Protein AF-0000000086674857 (afdb_homodimer)

Foldseek 3Di:
DAFKDFDVVQQQVPQDPVGGVLLVQCLVVLVCCVVVAQPQDCQSLLQSLQCSQVVDVNGRMDGDLQWPDKGWDQDPPPRAIKIKTKGWFDDDCVCVVDVVVCVVQPEAEFDDDPNHTDDDDPVVVVRGHYDTDMDIDMDTFDCPQQDGHHNDSPPSSSVNSVSSNVVVSVRVCVVCVVVVVVRDDD/DAFKDFDVVQQQVPQDPVGGVLLVQCLVVVVCCVVVAQPQDCQSLLQSLQCSQVVDVNGRMDGDLQWPDKGWDQDPPPRAIKIKTKGWFDDDCVCVVDVVVCVVQPEAEFDDDPNHTDDDDPVVVVRGHYDTDMDIDMDTFDCPQQDGHHNDSPPSSSVNSVSSNVVVSVRVCVVCVVVVVVRDDD

pLDDT: mean 93.01, std 7.0, range [59.34, 98.81]

Solvent-accessible surface area (backbone atoms only — not comparable to full-atom values): 19996 Å² total; per-residue (Å²): 129,72,40,42,47,70,51,60,68,61,30,46,72,63,26,52,98,89,36,34,34,59,38,51,50,41,62,74,44,49,74,75,42,59,88,22,49,57,34,86,57,34,44,60,40,40,29,49,32,40,50,58,29,54,67,38,87,76,37,49,47,42,64,34,67,44,52,76,48,75,45,55,42,69,35,80,65,80,56,43,37,27,38,42,32,35,30,58,45,67,66,29,45,50,60,66,75,48,63,73,51,42,73,82,55,60,67,33,61,72,46,68,58,96,86,29,67,48,82,76,53,50,59,55,40,64,73,29,31,33,49,36,28,31,32,43,34,34,26,54,46,82,64,80,77,51,48,74,32,48,73,44,88,84,40,67,58,34,61,47,32,52,46,24,40,53,40,49,39,51,53,50,28,68,66,40,26,50,49,53,57,46,66,44,82,131,128,70,40,43,49,71,50,59,69,61,30,46,72,64,27,52,100,88,36,35,34,58,39,52,50,42,62,74,44,50,75,76,42,61,87,22,49,58,32,86,56,34,42,59,40,40,30,48,33,41,50,59,30,56,67,36,87,75,37,49,48,43,66,36,67,42,52,77,46,74,46,55,42,68,35,82,64,81,56,43,38,26,40,42,33,34,30,59,46,65,67,30,45,51,59,66,76,49,61,74,52,44,73,83,54,60,68,33,63,72,45,68,57,95,85,30,66,48,82,78,52,52,61,54,40,64,72,29,29,34,49,36,28,32,32,41,34,36,27,54,48,82,65,79,78,51,46,75,31,47,73,45,89,84,39,66,60,34,61,45,31,51,47,24,39,54,40,48,38,52,53,49,26,68,68,40,25,51,48,53,58,45,66,43,81,132

Organism: NCBI:txid175570

Sequence (372 aa):
MRVFWIDQGYDRERGTADAGRYATHVRASAGAFTDTIGDISPVGFACVAWRLATDLAPGYVRAHRRVLDATCVRNEYDGGLGARVTLITPWPAELTANRAWNHDQGWRDWPVVLGQYVQPPARDLARAPHARATLLVEAPLPLDGLPAAPESEKDDLATAATRAVTVLVRELNTLLAPMVRQLEPAMRVFWIDQGYDRERGTADAGRYATHVRASAGAFTDTIGDISPVGFACVAWRLATDLAPGYVRAHRRVLDATCVRNEYDGGLGARVTLITPWPAELTANRAWNHDQGWRDWPVVLGQYVQPPARDLARAPHARATLLVEAPLPLDGLPAAPESEKDDLATAATRAVTVLVRELNTLLAPMVRQLEPA

Nearest PDB structures (foldseek):
  3hyh-assembly3_A  TM=4.940E-01  e=2.613E+00  Saccharomyces cerevisiae
  5ixg-assembly1_A  TM=5.638E-01  e=4.657E+00  Burkholderia cenocepacia PC184
  6cqf-assembly1_A-2  TM=5.108E-01  e=4.368E+00  Homo sapiens
  2qqu-assembly1_A  TM=5.063E-01  e=8.854E+00  Arabidopsis thaliana
  2qqv-assembly1_A  TM=5.295E-01  e=9.441E+00  Arabidopsis thaliana

Secondary structure (DSSP, 8-state):
--SEEE-HHHHHHTS-SSS-HHHHHHHHTGGGGGGGTT-SSSHHHHHHHHHHHHHSSS-SEEE-TTEEEEEEEE-TTT--EEEEEEEE-PPBHHHHH-GGGGTTS--B---EETTEE-PPPHHHHHHS-EEEEEEEEEEEE--TTPPPPPSSTTS-HHHHHHHHHHHHHHHHHHHHHHHHHHHS--/--SEEE-HHHHHHTS-SSS-HHHHHHHHTGGGGGGGTT-SSSHHHHHHHHHHHHHSSS-SEEE-TTEEEEEEEE-TTT--EEEEEEEE-PPBHHHHH-GGGGTTS--B---EETTEE-PPPHHHHHHS-EEEEEEEEEEEE--TTPPPPPSSTTS-HHHHHHHHHHHHHHHHHHHHHHHHHHHS--

Radius of gyration: 24.09 Å; Cα contacts (8 Å, |Δi|>4): 680; chains: 2; bounding box: 46×75×47 Å

Structure (mmCIF, N/CA/C/O backbone):
data_AF-0000000086674857-model_v1
#
loop_
_entity.id
_entity.type
_entity.pdbx_description
1 polymer 'Uncharacterized protein'
#
loop_
_atom_site.group_PDB
_atom_site.id
_atom_site.type_symbol
_atom_site.label_atom_id
_atom_site.label_alt_id
_atom_site.label_comp_id
_atom_site.label_asym_id
_atom_site.label_entity_id
_atom_site.label_seq_id
_atom_site.pdbx_PDB_ins_code
_atom_site.Cartn_x
_atom_site.Cartn_y
_atom_site.Cartn_z
_atom_site.occupancy
_atom_site.B_iso_or_equiv
_atom_site.auth_seq_id
_atom_site.auth_comp_id
_atom_site.auth_asym_id
_atom_site.auth_atom_id
_atom_site.pdbx_PDB_model_num
ATOM 1 N N . MET A 1 1 ? 15.32 -21.312 -3.508 1 84.56 1 MET A N 1
ATOM 2 C CA . MET A 1 1 ? 14.445 -20.594 -2.592 1 84.56 1 MET A CA 1
ATOM 3 C C . MET A 1 1 ? 13.023 -20.516 -3.145 1 84.56 1 MET A C 1
ATOM 5 O O . MET A 1 1 ? 12.836 -20.359 -4.352 1 84.56 1 MET A O 1
ATOM 9 N N . ARG A 1 2 ? 12.008 -20.797 -2.238 1 92.94 2 ARG A N 1
ATOM 10 C CA . ARG A 1 2 ? 10.602 -20.688 -2.629 1 92.94 2 ARG A CA 1
ATOM 11 C C . ARG A 1 2 ? 9.945 -19.469 -1.975 1 92.94 2 ARG A C 1
ATOM 13 O O . ARG A 1 2 ? 10.109 -19.25 -0.775 1 92.94 2 ARG A O 1
ATOM 20 N N . VAL A 1 3 ? 9.32 -18.734 -2.83 1 97.88 3 VAL A N 1
ATOM 21 C CA . VAL A 1 3 ? 8.578 -17.578 -2.34 1 97.88 3 VAL A CA 1
ATOM 22 C C . VAL A 1 3 ? 7.172 -18 -1.929 1 97.88 3 VAL A C 1
ATOM 24 O O . VAL A 1 3 ? 6.645 -17.531 -0.917 1 97.88 3 VAL A O 1
ATOM 27 N N . PHE A 1 4 ? 6.629 -18.938 -2.699 1 98.38 4 PHE A N 1
ATOM 28 C CA . PHE A 1 4 ? 5.336 -19.547 -2.41 1 98.38 4 PHE A CA 1
ATOM 29 C C . PHE A 1 4 ? 5.438 -21.062 -2.422 1 98.38 4 PHE A C 1
ATOM 31 O O . PHE A 1 4 ? 6.211 -21.641 -3.197 1 98.38 4 PHE A O 1
ATOM 38 N N . TRP A 1 5 ? 4.641 -21.703 -1.582 1 97.94 5 TRP A N 1
ATOM 39 C CA . TRP A 1 5 ? 4.562 -23.156 -1.617 1 97.94 5 TRP A CA 1
ATOM 40 C C . TRP A 1 5 ? 3.223 -23.641 -1.08 1 97.94 5 TRP A C 1
ATOM 42 O O . TRP A 1 5 ? 2.539 -22.922 -0.349 1 97.94 5 TRP A O 1
ATOM 52 N N . ILE A 1 6 ? 2.848 -24.797 -1.503 1 97.19 6 ILE A N 1
ATOM 53 C CA . ILE A 1 6 ? 1.623 -25.438 -1.032 1 97.19 6 ILE A CA 1
ATOM 54 C C . ILE A 1 6 ? 1.953 -26.422 0.092 1 97.19 6 ILE A C 1
ATOM 56 O O . ILE A 1 6 ? 2.789 -27.312 -0.078 1 97.19 6 ILE A O 1
ATOM 60 N N . ASP A 1 7 ? 1.318 -26.141 1.185 1 90.5 7 ASP A N 1
ATOM 61 C CA . ASP A 1 7 ? 1.489 -27.062 2.307 1 90.5 7 ASP A CA 1
ATOM 62 C C . ASP A 1 7 ? 0.522 -28.234 2.205 1 90.5 7 ASP A C 1
ATOM 64 O O . ASP A 1 7 ? -0.482 -28.297 2.918 1 90.5 7 ASP A O 1
ATOM 68 N N . GLN A 1 8 ? 0.884 -29.25 1.501 1 90 8 GLN A N 1
ATOM 69 C CA . GLN A 1 8 ? 0.014 -30.375 1.208 1 90 8 GLN A CA 1
ATOM 70 C C . GLN A 1 8 ? -0.275 -31.188 2.467 1 90 8 GLN A C 1
ATOM 72 O O . GLN A 1 8 ? -1.386 -31.688 2.646 1 90 8 GLN A O 1
ATOM 77 N N . GLY A 1 9 ? 0.777 -31.344 3.287 1 90.19 9 GLY A N 1
ATOM 78 C CA . GLY A 1 9 ? 0.596 -32.094 4.523 1 90.19 9 GLY A CA 1
ATOM 79 C C . GLY A 1 9 ? -0.46 -31.484 5.43 1 90.19 9 GLY A C 1
ATOM 80 O O . GLY A 1 9 ? -1.373 -32.188 5.875 1 90.19 9 GLY A O 1
ATOM 81 N N . TYR A 1 10 ? -0.338 -30.203 5.633 1 91.62 10 TYR A N 1
ATOM 82 C CA . TYR A 1 10 ? -1.315 -29.5 6.465 1 91.62 10 TYR A CA 1
ATOM 83 C C . TYR A 1 10 ? -2.705 -29.562 5.84 1 91.62 10 TYR A C 1
ATOM 85 O O . TYR A 1 10 ? -3.701 -29.75 6.543 1 91.62 10 TYR A O 1
ATOM 93 N N . ASP A 1 11 ? -2.799 -29.406 4.523 1 93.88 11 ASP A N 1
ATOM 94 C CA . ASP A 1 11 ? -4.066 -29.422 3.799 1 93.88 11 ASP A CA 1
ATOM 95 C C . ASP A 1 11 ? -4.777 -30.766 3.959 1 93.88 11 ASP A C 1
ATOM 97 O O . ASP A 1 11 ? -5.984 -30.812 4.211 1 93.88 11 ASP A O 1
ATOM 101 N N . ARG A 1 12 ? -4.098 -31.812 3.893 1 90.94 12 ARG A N 1
ATOM 102 C CA . ARG A 1 12 ? -4.668 -33.156 4.008 1 90.94 12 ARG A CA 1
ATOM 103 C C . ARG A 1 12 ? -5.109 -33.438 5.441 1 90.94 12 ARG A C 1
ATOM 105 O O . ARG A 1 12 ? -6.172 -34.031 5.66 1 90.94 12 ARG A O 1
ATOM 112 N N . GLU A 1 13 ? -4.246 -33 6.359 1 90.38 13 GLU A N 1
ATOM 113 C CA . GLU A 1 13 ? -4.516 -33.281 7.77 1 90.38 13 GLU A CA 1
ATOM 114 C C . GLU A 1 13 ? -5.785 -32.562 8.227 1 90.38 13 GLU A C 1
ATOM 116 O O . GLU A 1 13 ? -6.5 -33.031 9.102 1 90.38 13 GLU A O 1
ATOM 121 N N . ARG A 1 14 ? -6.023 -31.469 7.621 1 89.19 14 ARG A N 1
ATOM 122 C CA . ARG A 1 14 ? -7.141 -30.641 8.062 1 89.19 14 ARG A CA 1
ATOM 123 C C . ARG A 1 14 ? -8.336 -30.781 7.129 1 89.19 14 ARG A C 1
ATOM 125 O O . ARG A 1 14 ? -9.312 -30.031 7.242 1 89.19 14 ARG A O 1
ATOM 132 N N . GLY A 1 15 ? -8.125 -31.594 6.238 1 89.44 15 GLY A N 1
ATOM 133 C CA . GLY A 1 15 ? -9.219 -31.875 5.324 1 89.44 15 GLY A CA 1
ATOM 134 C C . GLY A 1 15 ? -10.156 -32.938 5.82 1 89.44 15 GLY A C 1
ATOM 135 O O . GLY A 1 15 ? -10.242 -33.219 7.027 1 89.44 15 GLY A O 1
ATOM 136 N N . THR A 1 16 ? -10.984 -33.344 4.922 1 86.31 16 THR A N 1
ATOM 137 C CA . THR A 1 16 ? -11.883 -34.469 5.207 1 86.31 16 THR A CA 1
ATOM 138 C C . THR A 1 16 ? -11.297 -35.781 4.695 1 86.31 16 THR A C 1
ATOM 140 O O . THR A 1 16 ? -10.188 -35.781 4.168 1 86.31 16 THR A O 1
ATOM 143 N N . ALA A 1 17 ? -12.039 -36.812 4.984 1 81 17 ALA A N 1
ATOM 144 C CA . ALA A 1 17 ? -11.578 -38.125 4.555 1 81 17 ALA A CA 1
ATOM 145 C C . ALA A 1 17 ? -11.422 -38.188 3.037 1 81 17 ALA A C 1
ATOM 147 O O . ALA A 1 17 ? -10.523 -38.875 2.525 1 81 17 ALA A O 1
ATOM 148 N N . ASP A 1 18 ? -12.133 -37.312 2.316 1 83 18 ASP A N 1
ATOM 149 C CA . ASP A 1 18 ? -12.211 -37.5 0.868 1 83 18 ASP A CA 1
ATOM 150 C C . ASP A 1 18 ? -11.523 -36.344 0.145 1 83 18 ASP A C 1
ATOM 152 O O . ASP A 1 18 ? -11.305 -36.406 -1.067 1 83 18 ASP A O 1
ATOM 156 N N . ALA A 1 19 ? -11.195 -35.312 0.917 1 88.25 19 ALA A N 1
ATOM 157 C CA . ALA A 1 19 ? -10.648 -34.156 0.215 1 88.25 19 ALA A CA 1
ATOM 158 C C . ALA A 1 19 ? -9.828 -33.281 1.158 1 88.25 19 ALA A C 1
ATOM 160 O O . ALA A 1 19 ? -10.102 -33.219 2.359 1 88.25 19 ALA A O 1
ATOM 161 N N . GLY A 1 20 ? -8.828 -32.688 0.613 1 93 20 GLY A N 1
ATOM 162 C CA . GLY A 1 20 ? -8.062 -31.719 1.389 1 93 20 GLY A CA 1
ATOM 163 C C . GLY A 1 20 ? -8.875 -30.5 1.8 1 93 20 GLY A C 1
ATOM 164 O O . GLY A 1 20 ? -9.992 -30.312 1.322 1 93 20 GLY A O 1
ATOM 165 N N . ARG A 1 21 ? -8.391 -29.781 2.682 1 95.38 21 ARG A N 1
ATOM 166 C CA . ARG A 1 21 ? -9.039 -28.594 3.219 1 95.38 21 ARG A CA 1
ATOM 167 C C . ARG A 1 21 ? -9.383 -27.609 2.107 1 95.38 21 ARG A C 1
ATOM 169 O O . ARG A 1 21 ? -10.484 -27.062 2.072 1 95.38 21 ARG A O 1
ATOM 176 N N . TYR A 1 22 ? -8.484 -27.359 1.173 1 96.88 22 TYR A N 1
ATOM 177 C CA . TYR A 1 22 ? -8.703 -26.406 0.093 1 96.88 22 TYR A CA 1
ATOM 178 C C . TYR A 1 22 ? -9.797 -26.891 -0.851 1 96.88 22 TYR A C 1
ATOM 180 O O . TYR A 1 22 ? -10.68 -26.109 -1.229 1 96.88 22 TYR A O 1
ATOM 188 N N . ALA A 1 23 ? -9.75 -28.109 -1.184 1 94.69 23 ALA A N 1
ATOM 189 C CA . ALA A 1 23 ? -10.766 -28.656 -2.07 1 94.69 23 ALA A CA 1
ATOM 190 C C . ALA A 1 23 ? -12.156 -28.516 -1.463 1 94.69 23 ALA A C 1
ATOM 192 O O . ALA A 1 23 ? -13.109 -28.156 -2.156 1 94.69 23 ALA A O 1
ATOM 193 N N . THR A 1 24 ? -12.258 -28.828 -0.213 1 93.94 24 THR A N 1
ATOM 194 C CA . THR A 1 24 ? -13.523 -28.688 0.5 1 93.94 24 THR A CA 1
ATOM 195 C C . THR A 1 24 ? -13.992 -27.234 0.498 1 93.94 24 THR A C 1
ATOM 197 O O . THR A 1 24 ? -15.172 -26.953 0.277 1 93.94 24 THR A O 1
ATOM 200 N N . HIS A 1 25 ? -13.047 -26.312 0.721 1 95.5 25 HIS A N 1
ATOM 201 C CA . HIS A 1 25 ? -13.352 -24.891 0.729 1 95.5 25 HIS A CA 1
ATOM 202 C C . HIS A 1 25 ? -13.82 -24.422 -0.644 1 95.5 25 HIS A C 1
ATOM 204 O O . HIS A 1 25 ? -14.766 -23.641 -0.746 1 95.5 25 HIS A O 1
ATOM 210 N N . VAL A 1 26 ? -13.234 -24.922 -1.663 1 95.25 26 VAL A N 1
ATOM 211 C CA . VAL A 1 26 ? -13.594 -24.578 -3.033 1 95.25 26 VAL A CA 1
ATOM 212 C C . VAL A 1 26 ? -15.023 -25.031 -3.326 1 95.25 26 VAL A C 1
ATOM 214 O O . VAL A 1 26 ? -15.82 -24.281 -3.881 1 95.25 26 VAL A O 1
ATOM 217 N N . ARG A 1 27 ? -15.336 -26.219 -2.939 1 92.62 27 ARG A N 1
ATOM 218 C CA . ARG A 1 27 ? -16.672 -26.75 -3.174 1 92.62 27 ARG A CA 1
ATOM 219 C C . ARG A 1 27 ? -17.734 -25.938 -2.434 1 92.62 27 ARG A C 1
ATOM 221 O O . ARG A 1 27 ? -18.812 -25.656 -2.971 1 92.62 27 ARG A O 1
ATOM 228 N N . ALA A 1 28 ? -17.312 -25.516 -1.248 1 92.94 28 ALA A N 1
ATOM 229 C CA . ALA A 1 28 ? -18.234 -24.719 -0.441 1 92.94 28 ALA A CA 1
ATOM 230 C C . ALA A 1 28 ? -18.375 -23.312 -1.017 1 92.94 28 ALA A C 1
ATOM 232 O O . ALA A 1 28 ? -19.359 -22.625 -0.743 1 92.94 28 ALA A O 1
ATOM 233 N N . SER A 1 29 ? -17.391 -22.844 -1.821 1 95.12 29 SER A N 1
ATOM 234 C CA . SER A 1 29 ? -17.391 -21.5 -2.371 1 95.12 29 SER A CA 1
ATOM 235 C C . SER A 1 29 ? -17.672 -21.516 -3.871 1 95.12 29 SER A C 1
ATOM 237 O O . SER A 1 29 ? -17.141 -20.672 -4.613 1 95.12 29 SER A O 1
ATOM 239 N N . ALA A 1 30 ? -18.375 -22.5 -4.281 1 92.88 30 ALA A N 1
ATOM 240 C CA . ALA A 1 30 ? -18.641 -22.672 -5.707 1 92.88 30 ALA A CA 1
ATOM 241 C C . ALA A 1 30 ? -19.25 -21.422 -6.309 1 92.88 30 ALA A C 1
ATOM 243 O O . ALA A 1 30 ? -19 -21.078 -7.469 1 92.88 30 ALA A O 1
ATOM 244 N N . GLY A 1 31 ? -20 -20.656 -5.531 1 94.12 31 GLY A N 1
ATOM 245 C CA . GLY A 1 31 ? -20.641 -19.438 -5.984 1 94.12 31 GLY A CA 1
ATOM 246 C C . GLY A 1 31 ? -19.641 -18.375 -6.434 1 94.12 31 GLY A C 1
ATOM 247 O O . GLY A 1 31 ? -19.969 -17.531 -7.273 1 94.12 31 GLY A O 1
ATOM 248 N N . ALA A 1 32 ? -18.438 -18.375 -5.906 1 95.31 32 ALA A N 1
ATOM 249 C CA . ALA A 1 32 ? -17.406 -17.406 -6.254 1 95.31 32 ALA A CA 1
ATOM 250 C C . ALA A 1 32 ? -16.969 -17.562 -7.703 1 95.31 32 ALA A C 1
ATOM 252 O O . ALA A 1 32 ? -16.406 -16.641 -8.297 1 95.31 32 ALA A O 1
ATOM 253 N N . PHE A 1 33 ? -17.312 -18.719 -8.32 1 95.19 33 PHE A N 1
ATOM 254 C CA . PHE A 1 33 ? -16.828 -19.031 -9.664 1 95.19 33 PHE A CA 1
ATOM 255 C C . PHE A 1 33 ? -17.906 -18.766 -10.703 1 95.19 33 PHE A C 1
ATOM 257 O O . PHE A 1 33 ? -17.672 -18.922 -11.898 1 95.19 33 PHE A O 1
ATOM 264 N N . THR A 1 34 ? -19.031 -18.375 -10.344 1 92.88 34 THR A N 1
ATOM 265 C CA . THR A 1 34 ? -20.203 -18.281 -11.203 1 92.88 34 THR A CA 1
ATOM 266 C C . THR A 1 34 ? -19.891 -17.5 -12.477 1 92.88 34 THR A C 1
ATOM 268 O O . THR A 1 34 ? -20.203 -17.938 -13.578 1 92.88 34 THR A O 1
ATOM 271 N N . ASP A 1 35 ? -19.156 -16.406 -12.352 1 91.69 35 ASP A N 1
ATOM 272 C CA . ASP A 1 35 ? -18.891 -15.531 -13.492 1 91.69 35 ASP A CA 1
ATOM 273 C C . ASP A 1 35 ? -17.734 -16.047 -14.328 1 91.69 35 ASP A C 1
ATOM 275 O O . ASP A 1 35 ? -17.406 -15.484 -15.375 1 91.69 35 ASP A O 1
ATOM 279 N N . THR A 1 36 ? -17.141 -17.094 -13.859 1 93.31 36 THR A N 1
ATOM 280 C CA . THR A 1 36 ? -15.977 -17.609 -14.562 1 93.31 36 THR A CA 1
ATOM 281 C C . THR A 1 36 ? -16.328 -18.891 -15.328 1 93.31 36 THR A C 1
ATOM 283 O O . THR A 1 36 ? -15.547 -19.344 -16.172 1 93.31 36 THR A O 1
ATOM 286 N N . ILE A 1 37 ? -17.484 -19.438 -14.984 1 88.25 37 ILE A N 1
ATOM 287 C CA . ILE A 1 37 ? -17.906 -20.688 -15.625 1 88.25 37 ILE A CA 1
ATOM 288 C C . ILE A 1 37 ? -18.203 -20.422 -17.094 1 88.25 37 ILE A C 1
ATOM 290 O O . ILE A 1 37 ? -18.906 -19.484 -17.438 1 88.25 37 ILE A O 1
ATOM 294 N N . GLY A 1 38 ? -17.594 -21.219 -17.938 1 86.44 38 GLY A N 1
ATOM 295 C CA . GLY A 1 38 ? -17.812 -21.094 -19.375 1 86.44 38 GLY A CA 1
ATOM 296 C C . GLY A 1 38 ? -16.953 -20.047 -20.016 1 86.44 38 GLY A C 1
ATOM 297 O O . GLY A 1 38 ? -17.031 -19.828 -21.234 1 86.44 38 GLY A O 1
ATOM 298 N N . ASP A 1 39 ? -16.203 -19.375 -19.219 1 89.75 39 ASP A N 1
ATOM 299 C CA . ASP A 1 39 ? -15.281 -18.375 -19.766 1 89.75 39 ASP A CA 1
ATOM 300 C C . ASP A 1 39 ? -14.242 -19.047 -20.672 1 89.75 39 ASP A C 1
ATOM 302 O O . ASP A 1 39 ? -13.648 -20.062 -20.297 1 89.75 39 ASP A O 1
ATOM 306 N N . ILE A 1 40 ? -14 -18.484 -21.797 1 90.44 40 ILE A N 1
ATOM 307 C CA . ILE A 1 40 ? -13 -19 -22.734 1 90.44 40 ILE A CA 1
ATOM 308 C C . ILE A 1 40 ? -11.609 -18.859 -22.125 1 90.44 40 ILE A C 1
ATOM 310 O O . ILE A 1 40 ? -10.773 -19.75 -22.266 1 90.44 40 ILE A O 1
ATOM 314 N N . SER A 1 41 ? -11.438 -17.766 -21.422 1 94.69 41 SER A N 1
ATOM 315 C CA . SER A 1 41 ? -10.156 -17.5 -20.781 1 94.69 41 SER A CA 1
ATOM 316 C C . SER A 1 41 ? -10.078 -18.141 -19.406 1 94.69 41 SER A C 1
ATOM 318 O O . SER A 1 41 ? -11 -18 -18.594 1 94.69 41 SER A O 1
ATOM 320 N N . PRO A 1 42 ? -8.945 -18.812 -19.109 1 96.19 42 PRO A N 1
ATOM 321 C CA . PRO A 1 42 ? -8.797 -19.406 -17.781 1 96.19 42 PRO A CA 1
ATOM 322 C C . PRO A 1 42 ? -8.477 -18.375 -16.703 1 96.19 42 PRO A C 1
ATOM 324 O O . PRO A 1 42 ? -8.367 -18.719 -15.523 1 96.19 42 PRO A O 1
ATOM 327 N N . VAL A 1 43 ? -8.375 -17.141 -17.047 1 97.75 43 VAL A N 1
ATOM 328 C CA . VAL A 1 43 ? -7.816 -16.109 -16.172 1 97.75 43 VAL A CA 1
ATOM 329 C C . VAL A 1 43 ? -8.75 -15.867 -14.984 1 97.75 43 VAL A C 1
ATOM 331 O O . VAL A 1 43 ? -8.328 -15.906 -13.828 1 97.75 43 VAL A O 1
ATOM 334 N N . GLY A 1 44 ? -10.016 -15.664 -15.305 1 97.19 44 GLY A N 1
ATOM 335 C CA . GLY A 1 44 ? -10.969 -15.422 -14.234 1 97.19 44 GLY A CA 1
ATOM 336 C C . GLY A 1 44 ? -11.023 -16.547 -13.219 1 97.19 44 GLY A C 1
ATOM 337 O O . GLY A 1 44 ? -11.008 -16.312 -12.008 1 97.19 44 GLY A O 1
ATOM 338 N N . PHE A 1 45 ? -11.062 -17.734 -13.734 1 96.88 45 PHE A N 1
ATOM 339 C CA . PHE A 1 45 ? -11.109 -18.922 -12.875 1 96.88 45 PHE A CA 1
ATOM 340 C C . PHE A 1 45 ? -9.852 -19 -12.008 1 96.88 45 PHE A C 1
ATOM 342 O O . PHE A 1 45 ? -9.945 -19.234 -10.797 1 96.88 45 PHE A O 1
ATOM 349 N N . ALA A 1 46 ? -8.719 -18.75 -12.578 1 98.06 46 ALA A N 1
ATOM 350 C CA . ALA A 1 46 ? -7.441 -18.812 -11.867 1 98.06 46 ALA A CA 1
ATOM 351 C C . ALA A 1 46 ? -7.387 -17.781 -10.75 1 98.06 46 ALA A C 1
ATOM 353 O O . ALA A 1 46 ? -6.898 -18.062 -9.656 1 98.06 46 ALA A O 1
ATOM 354 N N . CYS A 1 47 ? -7.926 -16.609 -11 1 98.5 47 CYS A N 1
ATOM 355 C CA . CYS A 1 47 ? -7.93 -15.539 -10 1 98.5 47 CYS A CA 1
ATOM 356 C C . CYS A 1 47 ? -8.773 -15.93 -8.789 1 98.5 47 CYS A C 1
ATOM 358 O O . CYS A 1 47 ? -8.359 -15.727 -7.648 1 98.5 47 CYS A O 1
ATOM 360 N N . VAL A 1 48 ? -9.906 -16.469 -9.039 1 97.88 48 VAL A N 1
ATOM 361 C CA . VAL A 1 48 ? -10.781 -16.891 -7.949 1 97.88 48 VAL A CA 1
ATOM 362 C C . VAL A 1 48 ? -10.125 -18.031 -7.168 1 97.88 48 VAL A C 1
ATOM 364 O O . VAL A 1 48 ? -10.125 -18.016 -5.934 1 97.88 48 VAL A O 1
ATOM 367 N N . ALA A 1 49 ? -9.547 -19 -7.918 1 97.81 49 ALA A N 1
ATOM 368 C CA . ALA A 1 49 ? -8.867 -20.109 -7.273 1 97.81 49 ALA A CA 1
ATOM 369 C C . ALA A 1 49 ? -7.758 -19.625 -6.34 1 97.81 49 ALA A C 1
ATOM 371 O O . ALA A 1 49 ? -7.637 -20.109 -5.211 1 97.81 49 ALA A O 1
ATOM 372 N N . TRP A 1 50 ? -7.027 -18.672 -6.789 1 98.62 50 TRP A N 1
ATOM 373 C CA . TRP A 1 50 ? -5.938 -18.109 -5.992 1 98.62 50 TRP A CA 1
ATOM 374 C C . TRP A 1 50 ? -6.473 -17.406 -4.754 1 98.62 50 TRP A C 1
ATOM 376 O O . TRP A 1 50 ? -5.957 -17.594 -3.648 1 98.62 50 TRP A O 1
ATOM 386 N N . ARG A 1 51 ? -7.492 -16.594 -4.984 1 98.44 51 ARG A N 1
ATOM 387 C CA . ARG A 1 51 ? -8.086 -15.859 -3.873 1 98.44 51 ARG A CA 1
ATOM 388 C C . ARG A 1 51 ? -8.555 -16.812 -2.777 1 98.44 51 ARG A C 1
ATOM 390 O O . ARG A 1 51 ? -8.266 -16.594 -1.598 1 98.44 51 ARG A O 1
ATOM 397 N N . LEU A 1 52 ? -9.195 -17.828 -3.143 1 97.56 52 LEU A N 1
ATOM 398 C CA . LEU A 1 52 ? -9.695 -18.797 -2.168 1 97.56 52 LEU A CA 1
ATOM 399 C C . LEU A 1 52 ? -8.547 -19.5 -1.465 1 97.56 52 LEU A C 1
ATOM 401 O O . LEU A 1 52 ? -8.648 -19.844 -0.284 1 97.56 52 LEU A O 1
ATOM 405 N N . ALA A 1 53 ? -7.461 -19.734 -2.18 1 97.88 53 ALA A N 1
ATOM 406 C CA . ALA A 1 53 ? -6.301 -20.406 -1.621 1 97.88 53 ALA A CA 1
ATOM 407 C C . ALA A 1 53 ? -5.602 -19.547 -0.577 1 97.88 53 ALA A C 1
ATOM 409 O O . ALA A 1 53 ? -5.039 -20.062 0.391 1 97.88 53 ALA A O 1
ATOM 410 N N . THR A 1 54 ? -5.668 -18.203 -0.737 1 97 54 THR A N 1
ATOM 411 C CA . THR A 1 54 ? -4.91 -17.297 0.124 1 97 54 THR A CA 1
ATOM 412 C C . THR A 1 54 ? -5.805 -16.719 1.212 1 97 54 THR A C 1
ATOM 414 O O . THR A 1 54 ? -5.312 -16.219 2.227 1 97 54 THR A O 1
ATOM 417 N N . ASP A 1 55 ? -7.074 -16.859 1.07 1 93.69 55 ASP A N 1
ATOM 418 C CA . ASP A 1 55 ? -8.016 -16.359 2.064 1 93.69 55 ASP A CA 1
ATOM 419 C C . ASP A 1 55 ? -8.109 -17.297 3.264 1 93.69 55 ASP A C 1
ATOM 421 O O . ASP A 1 55 ? -8.547 -16.891 4.34 1 93.69 55 ASP A O 1
ATOM 425 N N . LEU A 1 56 ? -7.758 -18.547 3.068 1 92.62 56 LEU A N 1
ATOM 426 C CA . LEU A 1 56 ? -7.746 -19.484 4.184 1 92.62 56 LEU A CA 1
ATOM 427 C C . LEU A 1 56 ? -6.73 -19.062 5.242 1 92.62 56 LEU A C 1
ATOM 429 O O . LEU A 1 56 ? -5.715 -18.438 4.918 1 92.62 56 LEU A O 1
ATOM 433 N N . ALA A 1 57 ? -7.105 -19.359 6.445 1 90.44 57 ALA A N 1
ATOM 434 C CA . ALA A 1 57 ? -6.172 -19.094 7.535 1 90.44 57 ALA A CA 1
ATOM 435 C C . ALA A 1 57 ? -5.93 -20.359 8.359 1 90.44 57 ALA A C 1
ATOM 437 O O . ALA A 1 57 ? -6.84 -20.859 9.023 1 90.44 57 ALA A O 1
ATOM 438 N N . PRO A 1 58 ? -4.801 -20.844 8.281 1 91.81 58 PRO A N 1
ATOM 439 C CA . PRO A 1 58 ? -3.689 -20.5 7.395 1 91.81 58 PRO A CA 1
ATOM 440 C C . PRO A 1 58 ? -3.99 -20.781 5.926 1 91.81 58 PRO A C 1
ATOM 442 O O . PRO A 1 58 ? -4.809 -21.656 5.617 1 91.81 58 PRO A O 1
ATOM 445 N N . GLY A 1 59 ? -3.289 -20.047 5.062 1 94.75 59 GLY A N 1
ATOM 446 C CA . GLY A 1 59 ? -3.545 -20.203 3.641 1 94.75 59 GLY A CA 1
ATOM 447 C C . GLY A 1 59 ? -3.16 -21.562 3.107 1 94.75 59 GLY A C 1
ATOM 448 O O . GLY A 1 59 ? -2.273 -22.219 3.656 1 94.75 59 GLY A O 1
ATOM 449 N N . TYR A 1 60 ? -3.896 -21.984 2.051 1 97.19 60 TYR A N 1
ATOM 450 C CA . TYR A 1 60 ? -3.479 -23.156 1.288 1 97.19 60 TYR A CA 1
ATOM 451 C C . TYR A 1 60 ? -2.113 -22.922 0.648 1 97.19 60 TYR A C 1
ATOM 453 O O . TYR A 1 60 ? -1.271 -23.828 0.635 1 97.19 60 TYR A O 1
ATOM 461 N N . VAL A 1 61 ? -1.935 -21.766 0.193 1 97.69 61 VAL A N 1
ATOM 462 C CA . VAL A 1 61 ? -0.634 -21.312 -0.289 1 97.69 61 VAL A CA 1
ATOM 463 C C . VAL A 1 61 ? 0.074 -20.516 0.806 1 97.69 61 VAL A C 1
ATOM 465 O O . VAL A 1 61 ? -0.465 -19.531 1.315 1 97.69 61 VAL A O 1
ATOM 468 N N . ARG A 1 62 ? 1.267 -20.953 1.122 1 96.62 62 ARG A N 1
ATOM 469 C CA . ARG A 1 62 ? 2.129 -20.234 2.055 1 96.62 62 ARG A CA 1
ATOM 470 C C . ARG A 1 62 ? 3.088 -19.312 1.312 1 96.62 62 ARG A C 1
ATOM 472 O O . ARG A 1 62 ? 3.354 -19.5 0.124 1 96.62 62 ARG A O 1
ATOM 479 N N . ALA A 1 63 ? 3.471 -18.312 1.996 1 97.38 63 ALA A N 1
ATOM 480 C CA . ALA A 1 63 ? 4.32 -17.312 1.336 1 97.38 63 ALA A CA 1
ATOM 481 C C . ALA A 1 63 ? 5.543 -16.984 2.189 1 97.38 63 ALA A C 1
ATOM 483 O O . ALA A 1 63 ? 5.504 -17.109 3.414 1 97.38 63 ALA A O 1
ATOM 484 N N . HIS A 1 64 ? 6.633 -16.641 1.595 1 97.31 64 HIS A N 1
ATOM 485 C CA . HIS A 1 64 ? 7.832 -16.141 2.246 1 97.31 64 HIS A CA 1
ATOM 486 C C . HIS A 1 64 ? 7.512 -14.945 3.143 1 97.31 64 HIS A C 1
ATOM 488 O O . HIS A 1 64 ? 6.59 -14.18 2.855 1 97.31 64 HIS A O 1
ATOM 494 N N . ARG A 1 65 ? 8.281 -14.75 4.156 1 96.56 65 ARG A N 1
ATOM 495 C CA . ARG A 1 65 ? 8.023 -13.742 5.184 1 96.56 65 ARG A CA 1
ATOM 496 C C . ARG A 1 65 ? 8.016 -12.336 4.59 1 96.56 65 ARG A C 1
ATOM 498 O O . ARG A 1 65 ? 7.41 -11.422 5.148 1 96.56 65 ARG A O 1
ATOM 505 N N . ARG A 1 66 ? 8.617 -12.133 3.467 1 97.38 66 ARG A N 1
ATOM 506 C CA . ARG A 1 66 ? 8.695 -10.797 2.875 1 97.38 66 ARG A CA 1
ATOM 507 C C . ARG A 1 66 ? 7.445 -10.484 2.064 1 97.38 66 ARG A C 1
ATOM 509 O O . ARG A 1 66 ? 7.242 -9.344 1.641 1 97.38 66 ARG A O 1
ATOM 516 N N . VAL A 1 67 ? 6.609 -11.484 1.87 1 98.25 67 VAL A N 1
ATOM 517 C CA . VAL A 1 67 ? 5.395 -11.258 1.095 1 98.25 67 VAL A CA 1
ATOM 518 C C . VAL A 1 67 ? 4.285 -10.742 2.01 1 98.25 67 VAL A C 1
ATOM 520 O O . VAL A 1 67 ? 3.846 -11.445 2.922 1 98.25 67 VAL A O 1
ATOM 523 N N . LEU A 1 68 ? 3.824 -9.508 1.756 1 97.69 68 LEU A N 1
ATOM 524 C CA . LEU A 1 68 ? 2.719 -8.945 2.521 1 97.69 68 LEU A CA 1
ATOM 525 C C . LEU A 1 68 ? 1.378 -9.383 1.94 1 97.69 68 LEU A C 1
ATOM 527 O O . LEU A 1 68 ? 0.446 -9.688 2.686 1 97.69 68 LEU A O 1
ATOM 531 N N . ASP A 1 69 ? 1.284 -9.383 0.646 1 97.25 69 ASP A N 1
ATOM 532 C CA . ASP A 1 69 ? 0.087 -9.828 -0.058 1 97.25 69 ASP A CA 1
ATOM 533 C C . ASP A 1 69 ? 0.409 -10.211 -1.5 1 97.25 69 ASP A C 1
ATOM 535 O O . ASP A 1 69 ? 1.435 -9.797 -2.045 1 97.25 69 ASP A O 1
ATOM 539 N N . ALA A 1 70 ? -0.409 -11.039 -2.018 1 98.38 70 ALA A N 1
ATOM 540 C CA . ALA A 1 70 ? -0.268 -11.508 -3.393 1 98.38 70 ALA A CA 1
ATOM 541 C C . ALA A 1 70 ? -1.63 -11.789 -4.02 1 98.38 70 ALA A C 1
ATOM 543 O O . ALA A 1 70 ? -2.398 -12.609 -3.5 1 98.38 70 ALA A O 1
ATOM 544 N N . THR A 1 71 ? -1.853 -11.133 -5.109 1 98.5 71 THR A N 1
ATOM 545 C CA . THR A 1 71 ? -3.104 -11.352 -5.824 1 98.5 71 THR A CA 1
ATOM 546 C C . THR A 1 71 ? -2.844 -11.586 -7.309 1 98.5 71 THR A C 1
ATOM 548 O O . THR A 1 71 ? -1.804 -11.18 -7.836 1 98.5 71 THR A O 1
ATOM 551 N N . CYS A 1 72 ? -3.662 -12.328 -7.871 1 98.5 72 CYS A N 1
ATOM 552 C CA . CYS A 1 72 ? -3.725 -12.453 -9.32 1 98.5 72 CYS A CA 1
ATOM 553 C C . CYS A 1 72 ? -4.891 -11.648 -9.891 1 98.5 72 CYS A C 1
ATOM 555 O O . CYS A 1 72 ? -5.98 -11.641 -9.312 1 98.5 72 CYS A O 1
ATOM 557 N N . VAL A 1 73 ? -4.602 -10.992 -10.977 1 98.12 73 VAL A N 1
ATOM 558 C CA . VAL A 1 73 ? -5.613 -10.078 -11.5 1 98.12 73 VAL A CA 1
ATOM 559 C C . VAL A 1 73 ? -5.707 -10.227 -13.016 1 98.12 73 VAL A C 1
ATOM 561 O O . VAL A 1 73 ? -4.715 -10.539 -13.68 1 98.12 73 VAL A O 1
ATOM 564 N N . ARG A 1 74 ? -6.902 -10.031 -13.477 1 97.62 74 ARG A N 1
ATOM 565 C CA . ARG A 1 74 ? -7.09 -9.898 -14.914 1 97.62 74 ARG A CA 1
ATOM 566 C C . ARG A 1 74 ? -6.754 -8.484 -15.375 1 97.62 74 ARG A C 1
ATOM 568 O O . ARG A 1 74 ? -7.309 -7.508 -14.867 1 97.62 74 ARG A O 1
ATOM 575 N N . ASN A 1 75 ? -5.828 -8.422 -16.344 1 98.06 75 ASN A N 1
ATOM 576 C CA . ASN A 1 75 ? -5.469 -7.109 -16.875 1 98.06 75 ASN A CA 1
ATOM 577 C C . ASN A 1 75 ? -6.605 -6.5 -17.688 1 98.06 75 ASN A C 1
ATOM 579 O O . ASN A 1 75 ? -7.172 -7.16 -18.562 1 98.06 75 ASN A O 1
ATOM 583 N N . GLU A 1 76 ? -6.863 -5.309 -17.484 1 96 76 GLU A N 1
ATOM 584 C CA . GLU A 1 76 ? -8.008 -4.656 -18.109 1 96 76 GLU A CA 1
ATOM 585 C C . GLU A 1 76 ? -7.73 -4.336 -19.578 1 96 76 GLU A C 1
ATOM 587 O O . GLU A 1 76 ? -8.656 -4.121 -20.359 1 96 76 GLU A O 1
ATOM 592 N N . TYR A 1 77 ? -6.543 -4.234 -19.938 1 96.69 77 TYR A N 1
ATOM 593 C CA . TYR A 1 77 ? -6.172 -3.844 -21.297 1 96.69 77 TYR A CA 1
ATOM 594 C C . TYR A 1 77 ? -6.316 -5.016 -22.266 1 96.69 77 TYR A C 1
ATOM 596 O O . TYR A 1 77 ? -6.973 -4.895 -23.297 1 96.69 77 TYR A O 1
ATOM 604 N N . ASP A 1 78 ? -5.77 -6.199 -21.906 1 96.69 78 ASP A N 1
ATOM 605 C CA . ASP A 1 78 ? -5.75 -7.309 -22.844 1 96.69 78 ASP A CA 1
ATOM 606 C C . ASP A 1 78 ? -6.43 -8.547 -22.266 1 96.69 78 ASP A C 1
ATOM 608 O O . ASP A 1 78 ? -6.512 -9.586 -22.922 1 96.69 78 ASP A O 1
ATOM 612 N N . GLY A 1 79 ? -6.875 -8.438 -21 1 96.44 79 GLY A N 1
ATOM 613 C CA . GLY A 1 79 ? -7.562 -9.547 -20.375 1 96.44 79 GLY A CA 1
ATOM 614 C C . GLY A 1 79 ? -6.617 -10.625 -19.875 1 96.44 79 GLY A C 1
ATOM 615 O O . GLY A 1 79 ? -7.059 -11.656 -19.359 1 96.44 79 GLY A O 1
ATOM 616 N N . GLY A 1 80 ? -5.355 -10.406 -19.969 1 97.62 80 GLY A N 1
ATOM 617 C CA . GLY A 1 80 ? -4.371 -11.383 -19.547 1 97.62 80 GLY A CA 1
ATOM 618 C C . GLY A 1 80 ? -4.27 -11.516 -18.031 1 97.62 80 GLY A C 1
ATOM 619 O O . GLY A 1 80 ? -5.008 -10.852 -17.297 1 97.62 80 GLY A O 1
ATOM 620 N N . LEU A 1 81 ? -3.406 -12.383 -17.625 1 98.31 81 LEU A N 1
ATOM 621 C CA . LEU A 1 81 ? -3.195 -12.656 -16.203 1 98.31 81 LEU A CA 1
ATOM 622 C C . LEU A 1 81 ? -2.01 -11.859 -15.672 1 98.31 81 LEU A C 1
ATOM 624 O O . LEU A 1 81 ? -0.951 -11.812 -16.312 1 98.31 81 LEU A O 1
ATOM 628 N N . GLY A 1 82 ? -2.238 -11.219 -14.555 1 98.25 82 GLY A N 1
ATOM 629 C CA . GLY A 1 82 ? -1.16 -10.492 -13.906 1 98.25 82 GLY A CA 1
ATOM 630 C C . GLY A 1 82 ? -1.008 -10.844 -12.438 1 98.25 82 GLY A C 1
ATOM 631 O O . GLY A 1 82 ? -1.955 -11.312 -11.805 1 98.25 82 GLY A O 1
ATOM 632 N N . ALA A 1 83 ? 0.182 -10.664 -12 1 98.31 83 ALA A N 1
ATOM 633 C CA . ALA A 1 83 ? 0.478 -10.773 -10.578 1 98.31 83 ALA A CA 1
ATOM 634 C C . ALA A 1 83 ? 0.601 -9.398 -9.93 1 98.31 83 ALA A C 1
ATOM 636 O O . ALA A 1 83 ? 1.142 -8.469 -10.531 1 98.31 83 ALA A O 1
ATOM 637 N N . ARG A 1 84 ? 0.101 -9.234 -8.844 1 98.69 84 ARG A N 1
ATOM 638 C CA . ARG A 1 84 ? 0.294 -8.086 -7.965 1 98.69 84 ARG A CA 1
ATOM 639 C C . ARG A 1 84 ? 0.746 -8.523 -6.578 1 98.69 84 ARG A C 1
ATOM 641 O O . ARG A 1 84 ? -0.033 -9.102 -5.82 1 98.69 84 ARG A O 1
ATOM 648 N N . VAL A 1 85 ? 2.025 -8.242 -6.254 1 98.75 85 VAL A N 1
ATOM 649 C CA . VAL A 1 85 ? 2.617 -8.742 -5.02 1 98.75 85 VAL A CA 1
ATOM 650 C C . VAL A 1 85 ? 3.322 -7.602 -4.285 1 98.75 85 VAL A C 1
ATOM 652 O O . VAL A 1 85 ? 4.078 -6.84 -4.891 1 98.75 85 VAL A O 1
ATOM 655 N N . THR A 1 86 ? 3.02 -7.441 -3.059 1 98.81 86 THR A N 1
ATOM 656 C CA . THR A 1 86 ? 3.738 -6.484 -2.225 1 98.81 86 THR A CA 1
ATOM 657 C C . THR A 1 86 ? 4.785 -7.191 -1.369 1 98.81 86 THR A C 1
ATOM 659 O O . THR A 1 86 ? 4.461 -8.109 -0.616 1 98.81 86 THR A O 1
ATOM 662 N N . LEU A 1 87 ? 6.027 -6.754 -1.49 1 98.44 87 LEU A N 1
ATOM 663 C CA . LEU A 1 87 ? 7.145 -7.332 -0.751 1 98.44 87 LEU A CA 1
ATOM 664 C C . LEU A 1 87 ? 7.695 -6.34 0.267 1 98.44 87 LEU A C 1
ATOM 666 O O . LEU A 1 87 ? 7.797 -5.145 -0.018 1 98.44 87 LEU A O 1
ATOM 670 N N . ILE A 1 88 ? 7.984 -6.82 1.391 1 98.25 88 ILE A N 1
ATOM 671 C CA . ILE A 1 88 ? 8.742 -6.043 2.369 1 98.25 88 ILE A CA 1
ATOM 672 C C . ILE A 1 88 ? 10.195 -5.914 1.919 1 98.25 88 ILE A C 1
ATOM 674 O O . ILE A 1 88 ? 10.82 -6.906 1.529 1 98.25 88 ILE A O 1
ATOM 678 N N . THR A 1 89 ? 10.695 -4.723 1.95 1 97.12 89 THR A N 1
ATOM 679 C CA . THR A 1 89 ? 12.07 -4.484 1.538 1 97.12 89 THR A CA 1
ATOM 680 C C . THR A 1 89 ? 12.82 -3.68 2.598 1 97.12 89 THR A C 1
ATOM 682 O O . THR A 1 89 ? 12.203 -3.062 3.469 1 97.12 89 THR A O 1
ATOM 685 N N . PRO A 1 90 ? 14.18 -3.74 2.531 1 94.5 90 PRO A N 1
ATOM 686 C CA . PRO A 1 90 ? 14.945 -2.793 3.348 1 94.5 90 PRO A CA 1
ATOM 687 C C . PRO A 1 90 ? 14.766 -1.346 2.896 1 94.5 90 PRO A C 1
ATOM 689 O O . PRO A 1 90 ? 14.227 -1.095 1.817 1 94.5 90 PRO A O 1
ATOM 692 N N . TRP A 1 91 ? 15.172 -0.481 3.756 1 93.94 91 TRP A N 1
ATOM 693 C CA . TRP A 1 91 ? 15.172 0.933 3.396 1 93.94 91 TRP A CA 1
ATOM 694 C C . TRP A 1 91 ? 16.031 1.181 2.166 1 93.94 91 TRP A C 1
ATOM 696 O O . TRP A 1 91 ? 17.031 0.479 1.943 1 93.94 91 TRP A O 1
ATOM 706 N N . PRO A 1 92 ? 15.617 2.135 1.355 1 92.88 92 PRO A N 1
ATOM 707 C CA . PRO A 1 92 ? 16.5 2.49 0.239 1 92.88 92 PRO A CA 1
ATOM 708 C C . PRO A 1 92 ? 17.875 2.986 0.701 1 92.88 92 PRO A C 1
ATOM 710 O O . PRO A 1 92 ? 18.016 3.418 1.847 1 92.88 92 PRO A O 1
ATOM 713 N N . ALA A 1 93 ? 18.781 2.928 -0.155 1 89.69 93 ALA A N 1
ATOM 714 C CA . ALA A 1 93 ? 20.156 3.295 0.163 1 89.69 93 ALA A CA 1
ATOM 715 C C . ALA A 1 93 ? 20.25 4.742 0.643 1 89.69 93 ALA A C 1
ATOM 717 O O . ALA A 1 93 ? 21.047 5.062 1.518 1 89.69 93 ALA A O 1
ATOM 718 N N . GLU A 1 94 ? 19.406 5.586 0.068 1 89.94 94 GLU A N 1
ATOM 719 C CA . GLU A 1 94 ? 19.422 7.012 0.382 1 89.94 94 GLU A CA 1
ATOM 720 C C . GLU A 1 94 ? 19.141 7.25 1.863 1 89.94 94 GLU A C 1
ATOM 722 O O . GLU A 1 94 ? 19.641 8.219 2.443 1 89.94 94 GLU A O 1
ATOM 727 N N . LEU A 1 95 ? 18.406 6.332 2.469 1 89.31 95 LEU A N 1
ATOM 728 C CA . LEU A 1 95 ? 18.047 6.523 3.867 1 89.31 95 LEU A CA 1
ATOM 729 C C . LEU A 1 95 ? 19 5.773 4.785 1 89.31 95 LEU A C 1
ATOM 731 O O . LEU A 1 95 ? 19.047 6.027 5.992 1 89.31 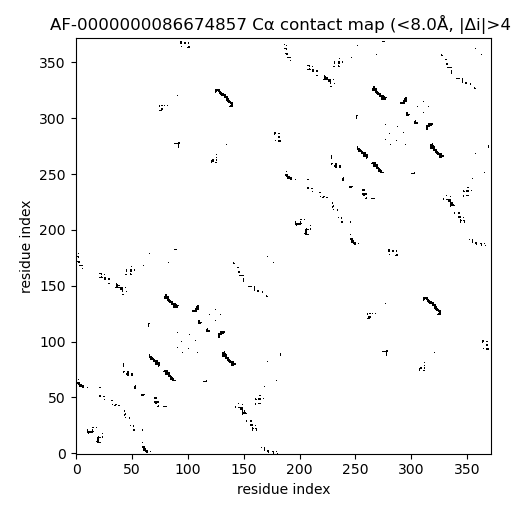95 LEU A O 1
ATOM 735 N N . THR A 1 96 ? 19.719 4.895 4.234 1 84.94 96 THR A N 1
ATOM 736 C CA . THR A 1 96 ? 20.609 4.113 5.082 1 84.94 96 THR A CA 1
ATOM 737 C C . THR A 1 96 ? 22.031 4.66 5.016 1 84.94 96 THR A C 1
ATOM 739 O O . THR A 1 96 ? 22.812 4.469 5.945 1 84.94 96 THR A O 1
ATOM 742 N N . ALA A 1 97 ? 22.297 5.297 3.895 1 79.5 97 ALA A N 1
ATOM 743 C CA . ALA A 1 97 ? 23.656 5.836 3.713 1 79.5 97 ALA A CA 1
ATOM 744 C C . ALA A 1 97 ? 23.938 6.953 4.711 1 79.5 97 ALA A C 1
ATOM 746 O O . ALA A 1 97 ? 25.047 7.078 5.219 1 79.5 97 ALA A O 1
ATOM 747 N N . ASN A 1 98 ? 22.969 7.797 4.969 1 74.25 98 ASN A N 1
ATOM 748 C CA . ASN A 1 98 ? 23.062 8.898 5.918 1 74.25 98 ASN A CA 1
ATOM 749 C C . ASN A 1 98 ? 21.797 9.008 6.762 1 74.25 98 ASN A C 1
ATOM 751 O O . ASN A 1 98 ? 20.703 9.203 6.23 1 74.25 98 ASN A O 1
ATOM 755 N N . ARG A 1 99 ? 22.094 8.844 8.086 1 72.5 99 ARG A N 1
ATOM 756 C CA . ARG A 1 99 ? 20.938 8.836 8.977 1 72.5 99 ARG A CA 1
ATOM 757 C C . ARG A 1 99 ? 20.688 10.227 9.555 1 72.5 99 ARG A C 1
ATOM 759 O O . ARG A 1 99 ? 20.062 10.359 10.617 1 72.5 99 ARG A O 1
ATOM 766 N N . ALA A 1 100 ? 21.188 11.195 8.875 1 72.31 100 ALA A N 1
ATOM 767 C CA . ALA A 1 100 ? 21.016 12.562 9.367 1 72.31 100 ALA A CA 1
ATOM 768 C C . ALA A 1 100 ? 19.531 12.945 9.391 1 72.31 100 ALA A C 1
ATOM 770 O O . ALA A 1 100 ? 19.109 13.766 10.211 1 72.31 100 ALA A O 1
ATOM 771 N N . TRP A 1 101 ? 18.797 12.242 8.594 1 74.75 101 TRP A N 1
ATOM 772 C CA . TRP A 1 101 ? 17.375 12.555 8.477 1 74.75 101 TRP A CA 1
ATOM 773 C C . TRP A 1 101 ? 16.609 12.133 9.727 1 74.75 101 TRP A C 1
ATOM 775 O O . TRP A 1 101 ? 15.531 12.648 10.016 1 74.75 101 TRP A O 1
ATOM 785 N N . ASN A 1 102 ? 17.188 11.141 10.5 1 72 102 ASN A N 1
ATOM 786 C CA . ASN A 1 102 ? 16.516 10.539 11.633 1 72 102 ASN A CA 1
ATOM 787 C C . ASN A 1 102 ? 16.469 11.477 12.836 1 72 102 ASN A C 1
ATOM 789 O O . ASN A 1 102 ? 15.633 11.328 13.719 1 72 102 ASN A O 1
ATOM 793 N N . HIS A 1 103 ? 17.156 12.555 12.805 1 67.81 103 HIS A N 1
ATOM 794 C CA . HIS A 1 103 ? 17.281 13.555 13.859 1 67.81 103 HIS A CA 1
ATOM 795 C C . HIS A 1 103 ? 17 12.953 15.227 1 67.81 103 HIS A C 1
ATOM 797 O O . HIS A 1 103 ? 16.281 13.547 16.047 1 67.81 103 HIS A O 1
ATOM 803 N N . ASP A 1 104 ? 17.391 11.727 15.359 1 68.19 104 ASP A N 1
ATOM 804 C CA . ASP A 1 104 ? 17.266 11.016 16.625 1 68.19 104 ASP A CA 1
ATOM 805 C C . ASP A 1 104 ? 15.805 10.812 17 1 68.19 104 ASP A C 1
ATOM 807 O O . ASP A 1 104 ? 15.445 10.898 18.188 1 68.19 104 ASP A O 1
ATOM 811 N N . GLN A 1 105 ? 15.016 10.828 16.047 1 77.44 105 GLN A N 1
ATOM 812 C CA . GLN A 1 105 ? 13.594 10.633 16.312 1 77.44 105 GLN A CA 1
ATOM 813 C C . GLN A 1 105 ? 13.281 9.156 16.562 1 77.44 105 GLN A C 1
ATOM 815 O O . GLN A 1 105 ? 12.141 8.805 16.875 1 77.44 105 GLN A O 1
ATOM 820 N N . GLY A 1 106 ? 14.312 8.32 16.547 1 86.5 106 GLY A N 1
ATOM 821 C CA . GLY A 1 106 ? 14.117 6.914 16.875 1 86.5 106 GLY A CA 1
ATOM 822 C C . GLY A 1 106 ? 13.281 6.18 15.836 1 86.5 106 GLY A C 1
ATOM 823 O O . GLY A 1 106 ? 12.383 5.41 16.188 1 86.5 106 GLY A O 1
ATOM 824 N N . TRP A 1 107 ? 13.484 6.488 14.57 1 92.31 107 TRP A N 1
ATOM 825 C CA . TRP A 1 107 ? 12.75 5.855 13.484 1 92.31 107 TRP A CA 1
ATOM 826 C C . TRP A 1 107 ? 12.922 4.34 13.516 1 92.31 107 TRP A C 1
ATOM 828 O O . TRP A 1 107 ? 14.023 3.836 13.758 1 92.31 107 TRP A O 1
ATOM 838 N N . ARG A 1 108 ? 11.812 3.709 13.32 1 92.75 108 ARG A N 1
ATOM 839 C CA . ARG A 1 108 ? 11.82 2.25 13.352 1 92.75 108 ARG A CA 1
ATOM 840 C C . ARG A 1 108 ? 11.438 1.672 11.992 1 92.75 108 ARG A C 1
ATOM 842 O O . ARG A 1 108 ? 10.648 2.27 11.258 1 92.75 108 ARG A O 1
ATOM 849 N N . ASP A 1 109 ? 12.055 0.549 11.703 1 94.19 109 ASP A N 1
ATOM 850 C CA . ASP A 1 109 ? 11.758 -0.22 10.5 1 94.19 109 ASP A CA 1
ATOM 851 C C . ASP A 1 109 ? 10.703 -1.29 10.773 1 94.19 109 ASP A C 1
ATOM 853 O O . ASP A 1 109 ? 10.031 -1.256 11.812 1 94.19 109 ASP A O 1
ATOM 857 N N . TRP A 1 110 ? 10.461 -2.215 9.844 1 96.38 110 TRP A N 1
ATOM 858 C CA . TRP A 1 110 ? 9.578 -3.361 10.031 1 96.38 110 TRP A CA 1
ATOM 859 C C . TRP A 1 110 ? 9.953 -4.125 11.297 1 96.38 110 TRP A C 1
ATOM 861 O O . TRP A 1 110 ? 11.086 -4.586 11.445 1 96.38 110 TRP A O 1
ATOM 871 N N . PRO A 1 111 ? 8.969 -4.203 12.219 1 95.69 111 PRO A N 1
ATOM 872 C CA . PRO A 1 111 ? 9.25 -5.078 13.359 1 95.69 111 PRO A CA 1
ATOM 873 C C . PRO A 1 111 ? 9.289 -6.559 12.977 1 95.69 111 PRO A C 1
ATOM 875 O O . PRO A 1 111 ? 8.578 -6.977 12.062 1 95.69 111 PRO A O 1
ATOM 878 N N . VAL A 1 112 ? 10.078 -7.344 13.586 1 94.81 112 VAL A N 1
ATOM 879 C CA . VAL A 1 112 ? 10.188 -8.781 13.367 1 94.81 112 VAL A CA 1
ATOM 880 C C . VAL A 1 112 ? 9.906 -9.523 14.68 1 94.81 112 VAL A C 1
ATOM 882 O O . VAL A 1 112 ? 10.539 -9.25 15.703 1 94.81 112 VAL A O 1
ATOM 885 N N . VAL A 1 113 ? 8.883 -10.359 14.625 1 95 113 VAL A N 1
ATOM 886 C CA . VAL A 1 113 ? 8.539 -11.227 15.742 1 95 113 VAL A CA 1
ATOM 887 C C . VAL A 1 113 ? 8.656 -12.688 15.312 1 95 113 VAL A C 1
ATOM 889 O O . VAL A 1 113 ? 7.973 -13.125 14.383 1 95 113 VAL A O 1
ATOM 892 N N . LEU A 1 114 ? 9.523 -13.5 15.961 1 93.69 114 LEU A N 1
ATOM 893 C CA . LEU A 1 114 ? 9.766 -14.906 15.656 1 93.69 114 LEU A CA 1
ATOM 894 C C . LEU A 1 114 ? 10.102 -15.094 14.18 1 93.69 114 LEU A C 1
ATOM 896 O O . LEU A 1 114 ? 9.523 -15.961 13.516 1 93.69 114 LEU A O 1
ATOM 900 N N . GLY A 1 115 ? 10.859 -14.156 13.641 1 92.31 115 GLY A N 1
ATOM 901 C CA . GLY A 1 115 ? 11.391 -14.266 12.289 1 92.31 115 GLY A CA 1
ATOM 902 C C . GLY A 1 115 ? 10.43 -13.773 11.227 1 92.31 115 GLY A C 1
ATOM 903 O O . GLY A 1 115 ? 10.75 -13.781 10.031 1 92.31 115 GLY A O 1
ATOM 904 N N . GLN A 1 116 ? 9.227 -13.312 11.656 1 94.12 116 GLN A N 1
ATOM 905 C CA . GLN A 1 116 ? 8.227 -12.828 10.711 1 94.12 116 GLN A CA 1
ATOM 906 C C . GLN A 1 116 ? 8.047 -11.32 10.828 1 94.12 116 GLN A C 1
ATOM 908 O O . GLN A 1 116 ? 8.062 -10.766 11.93 1 94.12 116 GLN A O 1
ATOM 913 N N . TYR A 1 117 ? 7.945 -10.68 9.727 1 96.88 117 TYR A N 1
ATOM 914 C CA . TYR A 1 117 ? 7.598 -9.266 9.727 1 96.88 117 TYR A CA 1
ATOM 915 C C . TYR A 1 117 ? 6.148 -9.062 10.148 1 96.88 117 TYR A C 1
ATOM 917 O O . TYR A 1 117 ? 5.254 -9.781 9.695 1 96.88 117 TYR A O 1
ATOM 925 N N . VAL A 1 118 ? 5.953 -8.062 10.984 1 96.44 118 VAL A N 1
ATOM 926 C CA . VAL A 1 118 ? 4.598 -7.809 11.453 1 96.44 118 VAL A CA 1
ATOM 927 C C . VAL A 1 118 ? 4.297 -6.316 11.391 1 96.44 118 VAL A C 1
ATOM 929 O O . VAL A 1 118 ? 5.215 -5.492 11.312 1 96.44 118 VAL A O 1
ATOM 932 N N . GLN A 1 119 ? 3.002 -5.996 11.352 1 96.12 119 GLN A N 1
ATOM 933 C CA . GLN A 1 119 ? 2.59 -4.605 11.484 1 96.12 119 GLN A CA 1
ATOM 934 C C . GLN A 1 119 ? 2.791 -4.109 12.914 1 96.12 119 GLN A C 1
ATOM 936 O O . GLN A 1 119 ? 2.49 -4.824 13.875 1 96.12 119 GLN A O 1
ATOM 941 N N . PRO A 1 120 ? 3.342 -2.928 13.078 1 96.62 120 PRO A N 1
ATOM 942 C CA . PRO A 1 120 ? 3.443 -2.404 14.445 1 96.62 120 PRO A CA 1
ATOM 943 C C . PRO A 1 120 ? 2.08 -2.133 15.078 1 96.62 120 PRO A C 1
ATOM 945 O O . PRO A 1 120 ? 1.176 -1.627 14.406 1 96.62 120 PRO A O 1
ATOM 948 N N . PRO A 1 121 ? 1.86 -2.529 16.328 1 96.38 121 PRO A N 1
ATOM 949 C CA . PRO A 1 121 ? 0.601 -2.191 16.984 1 96.38 121 PRO A CA 1
ATOM 950 C C . PRO A 1 121 ? 0.446 -0.693 17.234 1 96.38 121 PRO A C 1
ATOM 952 O O . PRO A 1 121 ? 1.43 0.05 17.188 1 96.38 121 PRO A O 1
ATOM 955 N N . ALA A 1 122 ? -0.713 -0.313 17.516 1 96.94 122 ALA A N 1
ATOM 956 C CA . ALA A 1 122 ? -1.032 1.099 17.703 1 96.94 122 ALA A CA 1
ATOM 957 C C . ALA A 1 122 ? -0.175 1.706 18.812 1 96.94 122 ALA A C 1
ATOM 959 O O . ALA A 1 122 ? 0.216 2.873 18.734 1 96.94 122 ALA A O 1
ATOM 960 N N . ARG A 1 123 ? 0.108 0.997 19.797 1 96.94 123 ARG A N 1
ATOM 961 C CA . ARG A 1 123 ? 0.926 1.473 20.906 1 96.94 123 ARG A CA 1
ATOM 962 C C . ARG A 1 123 ? 2.314 1.882 20.422 1 96.94 123 ARG A C 1
ATOM 964 O O . ARG A 1 123 ? 2.834 2.924 20.828 1 96.94 123 ARG A O 1
ATOM 971 N N . ASP A 1 124 ? 2.936 1.061 19.625 1 96.44 124 ASP A N 1
ATOM 972 C CA . ASP A 1 124 ? 4.27 1.355 19.109 1 96.44 124 ASP A CA 1
ATOM 973 C C . ASP A 1 124 ? 4.25 2.576 18.188 1 96.44 124 ASP A C 1
ATOM 975 O O . ASP A 1 124 ? 5.164 3.4 18.234 1 96.44 124 ASP A O 1
ATOM 979 N N . LEU A 1 125 ? 3.172 2.707 17.406 1 96.25 125 LEU A N 1
ATOM 980 C CA . LEU A 1 125 ? 3.037 3.83 16.484 1 96.25 125 LEU A CA 1
ATOM 981 C C . LEU A 1 125 ? 2.836 5.137 17.25 1 96.25 125 LEU A C 1
ATOM 983 O O . LEU A 1 125 ? 3.139 6.215 16.734 1 96.25 125 LEU A O 1
ATOM 987 N N . ALA A 1 126 ? 2.35 5.055 18.469 1 96 126 ALA A N 1
ATOM 988 C CA . ALA A 1 126 ? 2.166 6.238 19.297 1 96 126 ALA A CA 1
ATOM 989 C C . ALA A 1 126 ? 3.488 6.691 19.906 1 96 126 ALA A C 1
ATOM 991 O O . ALA A 1 126 ? 3.643 7.859 20.281 1 96 126 ALA A O 1
ATOM 992 N N . ARG A 1 127 ? 4.457 5.773 19.984 1 93.62 127 ARG A N 1
ATOM 993 C CA . ARG A 1 127 ? 5.664 6.035 20.75 1 93.62 127 ARG A CA 1
ATOM 994 C C . ARG A 1 127 ? 6.809 6.48 19.844 1 93.62 127 ARG A C 1
ATOM 996 O O . ARG A 1 127 ? 7.715 7.191 20.281 1 93.62 127 ARG A O 1
ATOM 1003 N N . ALA A 1 128 ? 6.777 6.004 18.656 1 94.5 128 ALA A N 1
ATOM 1004 C CA . ALA A 1 128 ? 7.91 6.293 17.781 1 94.5 128 ALA A CA 1
ATOM 1005 C C . ALA A 1 128 ? 7.484 6.312 16.312 1 94.5 128 ALA A C 1
ATOM 1007 O O . ALA A 1 128 ? 6.527 5.637 15.938 1 94.5 128 ALA A O 1
ATOM 1008 N N . PRO A 1 129 ? 8.203 7.094 15.531 1 95.69 129 PRO A N 1
ATOM 1009 C CA . PRO A 1 129 ? 7.934 7.07 14.086 1 95.69 129 PRO A CA 1
ATOM 1010 C C . PRO A 1 129 ? 8.422 5.789 13.422 1 95.69 129 PRO A C 1
ATOM 1012 O O . PRO A 1 129 ? 9.461 5.242 13.805 1 95.69 129 PRO A O 1
ATOM 1015 N N . HIS A 1 130 ? 7.703 5.293 12.477 1 96.81 130 HIS A N 1
ATOM 1016 C CA . HIS A 1 130 ? 8.023 4.102 11.695 1 96.81 130 HIS A CA 1
ATOM 1017 C C . HIS A 1 130 ? 8.117 4.43 10.211 1 96.81 130 HIS A C 1
ATOM 1019 O O . HIS A 1 130 ? 7.305 5.188 9.68 1 96.81 130 HIS A O 1
ATOM 1025 N N . ALA A 1 131 ? 9.125 3.969 9.594 1 96.5 131 ALA A N 1
ATOM 1026 C CA . ALA A 1 131 ? 9.297 3.969 8.141 1 96.5 131 ALA A CA 1
ATOM 1027 C C . ALA A 1 131 ? 9.461 2.547 7.609 1 96.5 131 ALA A C 1
ATOM 1029 O O . ALA A 1 131 ? 10.477 1.897 7.871 1 96.5 131 ALA A O 1
ATOM 1030 N N . ARG A 1 132 ? 8.461 2.102 6.84 1 98.06 132 ARG A N 1
ATOM 1031 C CA . ARG A 1 132 ? 8.461 0.717 6.375 1 98.06 132 ARG A CA 1
ATOM 1032 C C . ARG A 1 132 ? 8.414 0.651 4.852 1 98.06 132 ARG A C 1
ATOM 1034 O O . ARG A 1 132 ? 7.441 1.087 4.238 1 98.06 132 ARG A O 1
ATOM 1041 N N . ALA A 1 133 ? 9.445 0.131 4.309 1 98.19 133 ALA A N 1
ATOM 1042 C CA . ALA A 1 133 ? 9.586 0.092 2.857 1 98.19 133 ALA A CA 1
ATOM 1043 C C . ALA A 1 133 ? 8.961 -1.17 2.275 1 98.19 133 ALA A C 1
ATOM 1045 O O . ALA A 1 133 ? 9.062 -2.25 2.863 1 98.19 133 ALA A O 1
ATOM 1046 N N . THR A 1 134 ? 8.297 -0.997 1.165 1 98.56 134 THR A N 1
ATOM 1047 C CA . THR A 1 134 ? 7.727 -2.111 0.419 1 98.56 134 THR A CA 1
ATOM 1048 C C . THR A 1 134 ? 7.969 -1.941 -1.079 1 98.56 134 THR A C 1
ATOM 1050 O O . THR A 1 134 ? 8.289 -0.844 -1.54 1 98.56 134 THR A O 1
ATOM 1053 N N . LEU A 1 135 ? 7.902 -2.998 -1.755 1 98.25 135 LEU A N 1
ATOM 1054 C CA . LEU A 1 135 ? 8 -3.068 -3.209 1 98.25 135 LEU A CA 1
ATOM 1055 C C . LEU A 1 135 ? 6.742 -3.689 -3.807 1 98.25 135 LEU A C 1
ATOM 1057 O O . LEU A 1 135 ? 6.402 -4.836 -3.5 1 98.25 135 LEU A O 1
ATOM 1061 N N . LEU A 1 136 ? 6.004 -2.889 -4.598 1 98.69 136 LEU A N 1
ATOM 1062 C CA . LEU A 1 136 ? 4.871 -3.432 -5.34 1 98.69 136 LEU A CA 1
ATOM 1063 C C . LEU A 1 136 ? 5.328 -4.012 -6.676 1 98.69 136 LEU A C 1
ATOM 1065 O O . LEU A 1 136 ? 5.832 -3.281 -7.535 1 98.69 136 LEU A O 1
ATOM 1069 N N . VAL A 1 137 ? 5.16 -5.277 -6.816 1 97.75 137 VAL A N 1
ATOM 1070 C CA . VAL A 1 137 ? 5.52 -5.988 -8.039 1 97.75 137 VAL A CA 1
ATOM 1071 C C . VAL A 1 137 ? 4.258 -6.305 -8.836 1 97.75 137 VAL A C 1
ATOM 1073 O O . VAL A 1 137 ? 3.352 -6.973 -8.344 1 97.75 137 VAL A O 1
ATOM 1076 N N . GLU A 1 138 ? 4.164 -5.801 -10.016 1 98.12 138 GLU A N 1
ATOM 1077 C CA . GLU A 1 138 ? 3.105 -6.129 -10.969 1 98.12 138 GLU A CA 1
ATOM 1078 C C . GLU A 1 138 ? 3.684 -6.637 -12.281 1 98.12 138 GLU A C 1
ATOM 1080 O O . GLU A 1 138 ? 4.523 -5.977 -12.891 1 98.12 138 GLU A O 1
ATOM 1085 N N . ALA A 1 139 ? 3.26 -7.785 -12.688 1 97 139 ALA A N 1
ATOM 1086 C CA . ALA A 1 139 ? 3.846 -8.406 -13.875 1 97 139 ALA A CA 1
ATOM 1087 C C . ALA A 1 139 ? 2.846 -9.328 -14.562 1 97 139 ALA A C 1
ATOM 1089 O O . ALA A 1 139 ? 2.02 -9.961 -13.898 1 97 139 ALA A O 1
ATOM 1090 N N . PRO A 1 140 ? 2.953 -9.367 -15.852 1 97.06 140 PRO A N 1
ATOM 1091 C CA . PRO A 1 140 ? 2.164 -10.391 -16.547 1 97.06 140 PRO A CA 1
ATOM 1092 C C . PRO A 1 140 ? 2.648 -11.812 -16.25 1 97.06 140 PRO A C 1
ATOM 1094 O O . PRO A 1 140 ? 3.852 -12.031 -16.094 1 97.06 140 PRO A O 1
ATOM 1097 N N . LEU A 1 141 ? 1.724 -12.672 -16.141 1 97.44 141 LEU A N 1
ATOM 1098 C CA . LEU A 1 141 ? 2.025 -14.086 -15.977 1 97.44 141 LEU A CA 1
ATOM 1099 C C . LEU A 1 141 ? 1.626 -14.883 -17.219 1 97.44 141 LEU A C 1
ATOM 1101 O O . LEU A 1 141 ? 0.59 -14.609 -17.828 1 97.44 141 LEU A O 1
ATOM 1105 N N . PRO A 1 142 ? 2.438 -15.891 -17.562 1 96.25 142 PRO A N 1
ATOM 1106 C CA . PRO A 1 142 ? 2.029 -16.781 -18.656 1 96.25 142 PRO A CA 1
ATOM 1107 C C . PRO A 1 142 ? 0.8 -17.609 -18.312 1 96.25 142 PRO A C 1
ATOM 1109 O O . PRO A 1 142 ? 0.546 -17.891 -17.141 1 96.25 142 PRO A O 1
ATOM 1112 N N . LEU A 1 143 ? 0.112 -18 -19.297 1 96.06 143 LEU A N 1
ATOM 1113 C CA . LEU A 1 143 ? -1.082 -18.812 -19.109 1 96.06 143 LEU A CA 1
ATOM 1114 C C . LEU A 1 143 ? -0.759 -20.297 -19.266 1 96.06 143 LEU A C 1
ATOM 1116 O O . LEU A 1 143 ? -1.593 -21.156 -18.969 1 96.06 143 LEU A O 1
ATOM 1120 N N . ASP A 1 144 ? 0.462 -20.469 -19.625 1 93.75 144 ASP A N 1
ATOM 1121 C CA . ASP A 1 144 ? 0.874 -21.828 -19.922 1 93.75 144 ASP A CA 1
ATOM 1122 C C . ASP A 1 144 ? 0.68 -22.75 -18.703 1 93.75 144 ASP A C 1
ATOM 1124 O O . ASP A 1 144 ? 1.144 -22.438 -17.609 1 93.75 144 ASP A O 1
ATOM 1128 N N . GLY A 1 145 ? -0.067 -23.781 -18.953 1 94.31 145 GLY A N 1
ATOM 1129 C CA . GLY A 1 145 ? -0.254 -24.781 -17.922 1 94.31 145 GLY A CA 1
ATOM 1130 C C . GLY A 1 145 ? -1.525 -24.594 -17.125 1 94.31 145 GLY A C 1
ATOM 1131 O O . GLY A 1 145 ? -1.921 -25.469 -16.344 1 94.31 145 GLY A O 1
ATOM 1132 N N . LEU A 1 146 ? -2.186 -23.422 -17.281 1 96.25 146 LEU A N 1
ATOM 1133 C CA . LEU A 1 146 ? -3.445 -23.219 -16.578 1 96.25 146 LEU A CA 1
ATOM 1134 C C . LEU A 1 146 ? -4.543 -24.109 -17.141 1 96.25 146 LEU A C 1
ATOM 1136 O O . LEU A 1 146 ? -4.637 -24.281 -18.359 1 96.25 146 LEU A O 1
ATOM 1140 N N . PRO A 1 147 ? -5.262 -24.656 -16.25 1 94.31 147 PRO A N 1
ATOM 1141 C CA . PRO A 1 147 ? -6.398 -25.438 -16.766 1 94.31 147 PRO A CA 1
ATOM 1142 C C . PRO A 1 147 ? -7.465 -24.562 -17.422 1 94.31 147 PRO A C 1
ATOM 1144 O O . PRO A 1 147 ? -7.621 -23.391 -17.047 1 94.31 147 PRO A O 1
ATOM 1147 N N . ALA A 1 148 ? -8.148 -25.219 -18.344 1 90.81 148 ALA A N 1
ATOM 1148 C CA . ALA A 1 148 ? -9.328 -24.531 -18.891 1 90.81 148 ALA A CA 1
ATOM 1149 C C . ALA A 1 148 ? -10.383 -24.312 -17.812 1 90.81 148 ALA A C 1
ATOM 1151 O O . ALA A 1 148 ? -10.492 -25.109 -16.875 1 90.81 148 ALA A O 1
ATOM 1152 N N . ALA A 1 149 ? -11.109 -23.234 -17.938 1 88.88 149 ALA A N 1
ATOM 1153 C CA . ALA A 1 149 ? -12.219 -23.016 -17.016 1 88.88 149 ALA A CA 1
ATOM 1154 C C . ALA A 1 149 ? -13.273 -24.109 -17.156 1 88.88 149 ALA A C 1
ATOM 1156 O O . ALA A 1 149 ? -13.586 -24.531 -18.266 1 88.88 149 ALA A O 1
ATOM 1157 N N . PRO A 1 150 ? -13.742 -24.484 -16 1 89.12 150 PRO A N 1
ATOM 1158 C CA . PRO A 1 150 ? -14.812 -25.484 -16.078 1 89.12 150 PRO A CA 1
ATOM 1159 C C . PRO A 1 150 ? -16.031 -24.984 -16.859 1 89.12 150 PRO A C 1
ATOM 1161 O O . PRO A 1 150 ? -16.359 -23.797 -16.812 1 89.12 150 PRO A O 1
ATOM 1164 N N . GLU A 1 151 ? -16.703 -25.906 -17.547 1 87.44 151 GLU A N 1
ATOM 1165 C CA . GLU A 1 151 ? -17.859 -25.562 -18.359 1 87.44 151 GLU A CA 1
ATOM 1166 C C . GLU A 1 151 ? -19.141 -25.562 -17.547 1 87.44 151 GLU A C 1
ATOM 1168 O O . GLU A 1 151 ? -20.141 -24.969 -17.953 1 87.44 151 GLU A O 1
ATOM 1173 N N . SER A 1 152 ? -19.047 -26.359 -16.5 1 81.94 152 SER A N 1
ATOM 1174 C CA . SER A 1 152 ? -20.219 -26.406 -15.633 1 81.94 152 SER A CA 1
ATOM 1175 C C . SER A 1 152 ? -19.812 -26.578 -14.172 1 81.94 152 SER A C 1
ATOM 1177 O O . SER A 1 152 ? -18.672 -26.953 -13.875 1 81.94 152 SER A O 1
ATOM 1179 N N . GLU A 1 153 ? -20.734 -26.219 -13.297 1 71.5 153 GLU A N 1
ATOM 1180 C CA . GLU A 1 153 ? -20.516 -26.359 -11.859 1 71.5 153 GLU A CA 1
ATOM 1181 C C . GLU A 1 153 ? -20.297 -27.828 -11.484 1 71.5 153 GLU A C 1
ATOM 1183 O O . GLU A 1 153 ? -19.75 -28.125 -10.422 1 71.5 153 GLU A O 1
ATOM 1188 N N . LYS A 1 154 ? -20.859 -28.609 -12.398 1 70.56 154 LYS A N 1
ATOM 1189 C CA . LYS A 1 154 ? -20.766 -30.047 -12.164 1 70.56 154 LYS A CA 1
ATOM 1190 C C . LYS A 1 154 ? -19.344 -30.562 -12.398 1 70.56 154 LYS A C 1
ATOM 1192 O O . LYS A 1 154 ? -18.984 -31.641 -11.938 1 70.56 154 LYS A O 1
ATOM 1197 N N . ASP A 1 155 ? -18.625 -29.781 -13.094 1 75.69 155 ASP A N 1
ATOM 1198 C CA . ASP A 1 155 ? -17.234 -30.141 -13.336 1 75.69 155 ASP A CA 1
ATOM 1199 C C . ASP A 1 155 ? -16.422 -30.109 -12.047 1 75.69 155 ASP A C 1
ATOM 1201 O O . ASP A 1 155 ? -16.844 -29.547 -11.047 1 75.69 155 ASP A O 1
ATOM 1205 N N . ASP A 1 156 ? -15.359 -30.859 -11.977 1 86.25 156 ASP A N 1
ATOM 1206 C CA . ASP A 1 156 ? -14.516 -30.969 -10.789 1 86.25 156 ASP A CA 1
ATOM 1207 C C . ASP A 1 156 ? -13.773 -29.656 -10.516 1 86.25 156 ASP A C 1
ATOM 1209 O O . ASP A 1 156 ? -12.578 -29.547 -10.781 1 86.25 156 ASP A O 1
ATOM 1213 N N . LEU A 1 157 ? -14.5 -28.688 -9.914 1 91.31 157 LEU A N 1
ATOM 1214 C CA . LEU A 1 157 ? -14.023 -27.344 -9.586 1 91.31 157 LEU A CA 1
ATOM 1215 C C . LEU A 1 157 ? -12.781 -27.422 -8.703 1 91.31 157 LEU A C 1
ATOM 1217 O O . LEU A 1 157 ? -11.797 -26.719 -8.953 1 91.31 157 LEU A O 1
ATOM 1221 N N . ALA A 1 158 ? -12.836 -28.328 -7.801 1 93.25 158 ALA A N 1
ATOM 1222 C CA . ALA A 1 158 ? -11.758 -28.422 -6.816 1 93.25 158 ALA A CA 1
ATOM 1223 C C . ALA A 1 158 ? -10.453 -28.875 -7.465 1 93.25 158 ALA A C 1
ATOM 1225 O O . ALA A 1 158 ? -9.391 -28.328 -7.176 1 93.25 158 ALA A O 1
ATOM 1226 N N . THR A 1 159 ? -10.562 -29.859 -8.32 1 93.75 159 THR A N 1
ATOM 1227 C CA . THR A 1 159 ? -9.375 -30.359 -9.008 1 93.75 159 THR A CA 1
ATOM 1228 C C . THR A 1 159 ? -8.789 -29.281 -9.922 1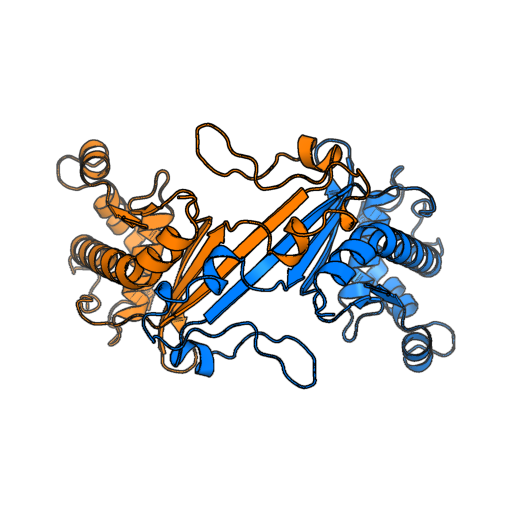 93.75 159 THR A C 1
ATOM 1230 O O . THR A 1 159 ? -7.578 -29.062 -9.93 1 93.75 159 THR A O 1
ATOM 1233 N N . ALA A 1 160 ? -9.617 -28.609 -10.664 1 95.12 160 ALA A N 1
ATOM 1234 C CA . ALA A 1 160 ? -9.172 -27.531 -11.547 1 95.12 160 ALA A CA 1
ATOM 1235 C C . ALA A 1 160 ? -8.547 -26.391 -10.75 1 95.12 160 ALA A C 1
ATOM 1237 O O . ALA A 1 160 ? -7.516 -25.844 -11.148 1 95.12 160 ALA A O 1
ATOM 1238 N N . ALA A 1 161 ? -9.18 -26.062 -9.672 1 96.31 161 ALA A N 1
ATOM 1239 C CA . ALA A 1 161 ? -8.672 -24.984 -8.82 1 96.31 161 ALA A CA 1
ATOM 1240 C C . ALA A 1 161 ? -7.297 -25.344 -8.258 1 96.31 161 ALA A C 1
ATOM 1242 O O . ALA A 1 161 ? -6.387 -24.516 -8.258 1 96.31 161 ALA A O 1
ATOM 1243 N N . THR A 1 162 ? -7.172 -26.578 -7.801 1 96.06 162 THR A N 1
ATOM 1244 C CA . THR A 1 162 ? -5.895 -27.047 -7.266 1 96.06 162 THR A CA 1
ATOM 1245 C C . THR A 1 162 ? -4.805 -26.969 -8.328 1 96.06 162 THR A C 1
ATOM 1247 O O . THR A 1 162 ? -3.689 -26.516 -8.047 1 96.06 162 THR A O 1
ATOM 1250 N N . ARG A 1 163 ? -5.129 -27.359 -9.492 1 96.69 163 ARG A N 1
ATOM 1251 C CA . ARG A 1 163 ? -4.168 -27.297 -10.594 1 96.69 163 ARG A CA 1
ATOM 1252 C C . ARG A 1 163 ? -3.807 -25.859 -10.922 1 96.69 163 ARG A C 1
ATOM 1254 O O . ARG A 1 163 ? -2.635 -25.531 -11.141 1 96.69 163 ARG A O 1
ATOM 1261 N N . ALA A 1 164 ? -4.816 -25 -10.984 1 97.94 164 ALA A N 1
ATOM 1262 C CA . ALA A 1 164 ? -4.574 -23.594 -11.266 1 97.94 164 ALA A CA 1
ATOM 1263 C C . ALA A 1 164 ? -3.619 -22.984 -10.242 1 97.94 164 ALA A C 1
ATOM 1265 O O . ALA A 1 164 ? -2.658 -22.312 -10.602 1 97.94 164 ALA A O 1
ATOM 1266 N N . VAL A 1 165 ? -3.871 -23.25 -8.977 1 98.38 165 VAL A N 1
ATOM 1267 C CA . VAL A 1 165 ? -3.045 -22.688 -7.902 1 98.38 165 VAL A CA 1
ATOM 1268 C C . VAL A 1 165 ? -1.621 -23.234 -8.016 1 98.38 165 VAL A C 1
ATOM 1270 O O . VAL A 1 165 ? -0.652 -22.5 -7.832 1 98.38 165 VAL A O 1
ATOM 1273 N N . THR A 1 166 ? -1.482 -24.531 -8.359 1 98.12 166 THR A N 1
ATOM 1274 C CA . THR A 1 166 ? -0.165 -25.141 -8.523 1 98.12 166 THR A CA 1
ATOM 1275 C C . THR A 1 166 ? 0.616 -24.422 -9.625 1 98.12 166 THR A C 1
ATOM 1277 O O . THR A 1 166 ? 1.796 -24.109 -9.453 1 98.12 166 THR A O 1
ATOM 1280 N N . VAL A 1 167 ? -0.004 -24.141 -10.703 1 98.38 167 VAL A N 1
ATOM 1281 C CA . VAL A 1 167 ? 0.629 -23.438 -11.82 1 98.38 167 VAL A CA 1
ATOM 1282 C C . VAL A 1 167 ? 1.011 -22.031 -11.406 1 98.38 167 VAL A C 1
ATOM 1284 O O . VAL A 1 167 ? 2.121 -21.562 -11.68 1 98.38 167 VAL A O 1
ATOM 1287 N N . LEU A 1 168 ? 0.111 -21.328 -10.719 1 98.5 168 LEU A N 1
ATOM 1288 C CA . LEU A 1 168 ? 0.364 -19.953 -10.289 1 98.5 168 LEU A CA 1
ATOM 1289 C C . LEU A 1 168 ? 1.537 -19.891 -9.32 1 98.5 168 LEU A C 1
ATOM 1291 O O . LEU A 1 168 ? 2.369 -18.984 -9.391 1 98.5 168 LEU A O 1
ATOM 1295 N N . VAL A 1 169 ? 1.619 -20.859 -8.422 1 98.44 169 VAL A N 1
ATOM 1296 C CA . VAL A 1 169 ? 2.738 -20.922 -7.484 1 98.44 169 VAL A CA 1
ATOM 1297 C C . VAL A 1 169 ? 4.051 -21.062 -8.258 1 98.44 169 VAL A C 1
ATOM 1299 O O . VAL A 1 169 ? 5.027 -20.375 -7.961 1 98.44 169 VAL A O 1
ATOM 1302 N N . ARG A 1 170 ? 4.043 -21.891 -9.25 1 97.88 170 ARG A N 1
ATOM 1303 C CA . ARG A 1 170 ? 5.234 -22.094 -10.07 1 97.88 170 ARG A CA 1
ATOM 1304 C C . ARG A 1 170 ? 5.621 -20.812 -10.789 1 97.88 170 ARG A C 1
ATOM 1306 O O . ARG A 1 170 ? 6.781 -20.391 -10.75 1 97.88 170 ARG A O 1
ATOM 1313 N N . GLU A 1 171 ? 4.684 -20.188 -11.398 1 97.06 171 GLU A N 1
ATOM 1314 C CA . GLU A 1 171 ? 4.957 -18.984 -12.172 1 97.06 171 GLU A CA 1
ATOM 1315 C C . GLU A 1 171 ? 5.383 -17.828 -11.273 1 97.06 171 GLU A C 1
ATOM 1317 O O . GLU A 1 171 ? 6.281 -17.062 -11.617 1 97.06 171 GLU A O 1
ATOM 1322 N N . LEU A 1 172 ? 4.75 -17.703 -10.148 1 97.75 172 LEU A N 1
ATOM 1323 C CA . LEU A 1 172 ? 5.105 -16.656 -9.203 1 97.75 172 LEU A CA 1
ATOM 1324 C C . LEU A 1 172 ? 6.508 -16.875 -8.648 1 97.75 172 LEU A C 1
ATOM 1326 O O . LEU A 1 172 ? 7.258 -15.914 -8.445 1 97.75 172 LEU A O 1
ATOM 1330 N N . ASN A 1 173 ? 6.828 -18.094 -8.383 1 97.38 173 ASN A N 1
ATOM 1331 C CA . ASN A 1 173 ? 8.18 -18.391 -7.926 1 97.38 173 ASN A CA 1
ATOM 1332 C C . ASN A 1 173 ? 9.219 -18.062 -9 1 97.38 173 ASN A C 1
ATOM 1334 O O . ASN A 1 173 ? 10.281 -17.516 -8.703 1 97.38 173 ASN A O 1
ATOM 1338 N N . THR A 1 174 ? 8.914 -18.484 -10.188 1 94.44 174 THR A N 1
ATOM 1339 C CA . THR A 1 174 ? 9.812 -18.156 -11.289 1 94.44 174 THR A CA 1
ATOM 1340 C C . THR A 1 174 ? 10.031 -16.641 -11.375 1 94.44 174 THR A C 1
ATOM 1342 O O . THR A 1 174 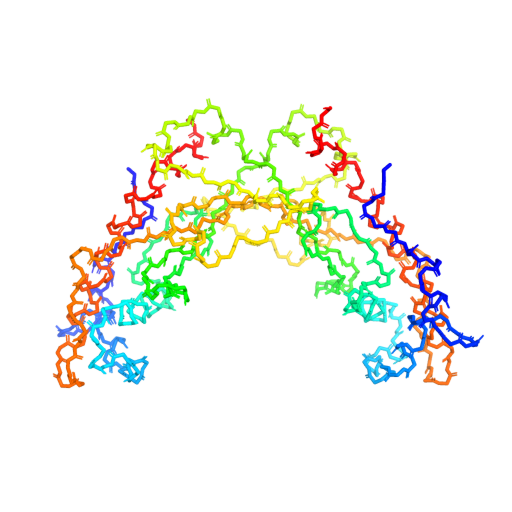? 11.156 -16.188 -11.578 1 94.44 174 THR A O 1
ATOM 1345 N N . LEU A 1 175 ? 9.031 -15.898 -11.195 1 93.94 175 LEU A N 1
ATOM 1346 C CA . LEU A 1 175 ? 9.055 -14.445 -11.312 1 93.94 175 LEU A CA 1
ATOM 1347 C C . LEU A 1 175 ? 9.797 -13.812 -10.141 1 93.94 175 LEU A C 1
ATOM 1349 O O . LEU A 1 175 ? 10.602 -12.898 -10.336 1 93.94 175 LEU A O 1
ATOM 1353 N N . LEU A 1 176 ? 9.547 -14.305 -8.898 1 95.44 176 LEU A N 1
ATOM 1354 C CA . LEU A 1 176 ? 9.883 -13.523 -7.715 1 95.44 176 LEU A CA 1
ATOM 1355 C C . LEU A 1 176 ? 11.109 -14.102 -7.016 1 95.44 176 LEU A C 1
ATOM 1357 O O . LEU A 1 176 ? 11.766 -13.406 -6.23 1 95.44 176 LEU A O 1
ATOM 1361 N N . ALA A 1 177 ? 11.398 -15.359 -7.184 1 95 177 ALA A N 1
ATOM 1362 C CA . ALA A 1 177 ? 12.453 -16.016 -6.41 1 95 177 ALA A CA 1
ATOM 1363 C C . ALA A 1 177 ? 13.773 -15.266 -6.547 1 95 177 ALA A C 1
ATOM 1365 O O . ALA A 1 177 ? 14.438 -14.977 -5.547 1 95 177 ALA A O 1
ATOM 1366 N N . PRO A 1 178 ? 14.195 -14.906 -7.785 1 92.38 178 PRO A N 1
ATOM 1367 C CA . PRO A 1 178 ? 15.461 -14.172 -7.891 1 92.38 178 PRO A CA 1
ATOM 1368 C C . PRO A 1 178 ? 15.438 -12.844 -7.133 1 92.38 178 PRO A C 1
ATOM 1370 O O . PRO A 1 178 ? 16.438 -12.469 -6.516 1 92.38 178 PRO A O 1
ATOM 1373 N N . MET A 1 179 ? 14.336 -12.164 -7.152 1 92.69 179 MET A N 1
ATOM 1374 C CA . MET A 1 179 ? 14.18 -10.875 -6.48 1 92.69 179 MET A CA 1
ATOM 1375 C C . MET A 1 179 ? 14.266 -11.039 -4.965 1 92.69 179 MET A C 1
ATOM 1377 O O . MET A 1 179 ? 15 -10.312 -4.297 1 92.69 179 MET A O 1
ATOM 1381 N N . VAL A 1 180 ? 13.547 -11.992 -4.445 1 95.25 180 VAL A N 1
ATOM 1382 C CA . VAL A 1 180 ? 13.5 -12.211 -3.004 1 95.25 180 VAL A CA 1
ATOM 1383 C C . VAL A 1 180 ? 14.867 -12.688 -2.512 1 95.25 180 VAL A C 1
ATOM 1385 O O . VAL A 1 180 ? 15.312 -12.289 -1.433 1 95.25 180 VAL A O 1
ATOM 1388 N N . ARG A 1 181 ? 15.492 -13.477 -3.32 1 92.81 181 ARG A N 1
ATOM 1389 C CA . ARG A 1 181 ? 16.844 -13.906 -2.973 1 92.81 181 ARG A CA 1
ATOM 1390 C C . ARG A 1 181 ? 17.781 -12.703 -2.809 1 92.81 181 ARG A C 1
ATOM 1392 O O . ARG A 1 181 ? 18.594 -12.672 -1.887 1 92.81 181 ARG A O 1
ATOM 1399 N N . GLN A 1 182 ? 17.656 -11.75 -3.68 1 91.44 182 GLN A N 1
ATOM 1400 C CA . GLN A 1 182 ? 18.5 -10.555 -3.631 1 91.44 182 GLN A CA 1
ATOM 1401 C C . GLN A 1 182 ? 18.172 -9.711 -2.4 1 91.44 182 GLN A C 1
ATOM 1403 O O . GLN A 1 182 ? 19.062 -9.031 -1.869 1 91.44 182 GLN A O 1
ATOM 1408 N N . LEU A 1 183 ? 16.938 -9.75 -1.959 1 92.88 183 LEU A N 1
ATOM 1409 C CA . LEU A 1 183 ? 16.5 -8.922 -0.841 1 92.88 183 LEU A CA 1
ATOM 1410 C C . LEU A 1 183 ? 16.922 -9.531 0.489 1 92.88 183 LEU A C 1
ATOM 1412 O O . LEU A 1 183 ? 16.922 -8.859 1.519 1 92.88 183 LEU A O 1
ATOM 1416 N N . GLU A 1 184 ? 17.172 -10.789 0.459 1 89.31 184 GLU A N 1
ATOM 1417 C CA . GLU A 1 184 ? 17.609 -11.461 1.681 1 89.31 184 GLU A CA 1
ATOM 1418 C C . GLU A 1 184 ? 19.094 -11.227 1.943 1 89.31 184 GLU A C 1
ATOM 1420 O O . GLU A 1 184 ? 19.906 -11.203 1.011 1 89.31 184 GLU A O 1
ATOM 1425 N N . PRO A 1 185 ? 19.297 -10.781 3.209 1 75.19 185 PRO A N 1
ATOM 1426 C CA . PRO A 1 185 ? 20.703 -10.57 3.527 1 75.19 185 PRO A CA 1
ATOM 1427 C C . PRO A 1 185 ? 21.562 -11.812 3.264 1 75.19 185 PRO A C 1
ATOM 1429 O O . PRO A 1 185 ? 21.062 -12.938 3.355 1 75.19 185 PRO A O 1
ATOM 1432 N N . ALA A 1 186 ? 22.797 -11.609 2.723 1 59.5 186 ALA A N 1
ATOM 1433 C CA . ALA A 1 186 ? 23.766 -12.695 2.588 1 59.5 186 ALA A CA 1
ATOM 1434 C C . ALA A 1 186 ? 24 -13.398 3.924 1 59.5 186 ALA A C 1
ATOM 1436 O O . ALA A 1 186 ? 23.922 -12.773 4.984 1 59.5 186 ALA A O 1
ATOM 1437 N N . MET B 1 1 ? 13.289 22.875 1.646 1 84.69 1 MET B N 1
ATOM 1438 C CA . MET B 1 1 ? 12.398 22.031 0.844 1 84.69 1 MET B CA 1
ATOM 1439 C C . MET B 1 1 ? 11.07 21.812 1.556 1 84.69 1 MET B C 1
ATOM 1441 O O . MET B 1 1 ? 11.031 21.688 2.779 1 84.69 1 MET B O 1
ATOM 1445 N N . ARG B 1 2 ? 9.922 21.953 0.782 1 92.94 2 ARG B N 1
ATOM 1446 C CA . ARG B 1 2 ? 8.594 21.703 1.327 1 92.94 2 ARG B CA 1
ATOM 1447 C C . ARG B 1 2 ? 7.992 20.438 0.74 1 92.94 2 ARG B C 1
ATOM 1449 O O . ARG B 1 2 ? 8.039 20.219 -0.473 1 92.94 2 ARG B O 1
ATOM 1456 N N . VAL B 1 3 ? 7.555 19.641 1.643 1 97.88 3 VAL B N 1
ATOM 1457 C CA . VAL B 1 3 ? 6.887 18.406 1.229 1 97.88 3 VAL B CA 1
ATOM 1458 C C . VAL B 1 3 ? 5.406 18.688 0.981 1 97.88 3 VAL B C 1
ATOM 1460 O O . VAL B 1 3 ? 4.82 18.156 0.031 1 97.88 3 VAL B O 1
ATOM 1463 N N . PHE B 1 4 ? 4.867 19.547 1.825 1 98.38 4 PHE B N 1
ATOM 1464 C CA . PHE B 1 4 ? 3.492 20.016 1.688 1 98.38 4 PHE B CA 1
ATOM 1465 C C . PHE B 1 4 ? 3.438 21.547 1.698 1 98.38 4 PHE B C 1
ATOM 1467 O O . PHE B 1 4 ? 4.227 22.188 2.387 1 98.38 4 PHE B O 1
ATOM 1474 N N . TRP B 1 5 ? 2.486 22.094 0.954 1 97.94 5 TRP B N 1
ATOM 1475 C CA . TRP B 1 5 ? 2.264 23.531 1.008 1 97.94 5 TRP B CA 1
ATOM 1476 C C . TRP B 1 5 ? 0.827 23.875 0.625 1 97.94 5 TRP B C 1
ATOM 1478 O O . TRP B 1 5 ? 0.146 23.078 -0.028 1 97.94 5 TRP B O 1
ATOM 1488 N N . ILE B 1 6 ? 0.383 24.984 1.096 1 97.12 6 ILE B N 1
ATOM 1489 C CA . ILE B 1 6 ? -0.945 25.5 0.77 1 97.12 6 ILE B CA 1
ATOM 1490 C C . ILE B 1 6 ? -0.846 26.5 -0.375 1 97.12 6 ILE B C 1
ATOM 1492 O O . ILE B 1 6 ? -0.097 27.484 -0.289 1 97.12 6 ILE B O 1
ATOM 1496 N N . ASP B 1 7 ? -1.567 26.156 -1.394 1 90.38 7 ASP B N 1
ATOM 1497 C CA . ASP B 1 7 ? -1.618 27.094 -2.518 1 90.38 7 ASP B CA 1
ATOM 1498 C C . 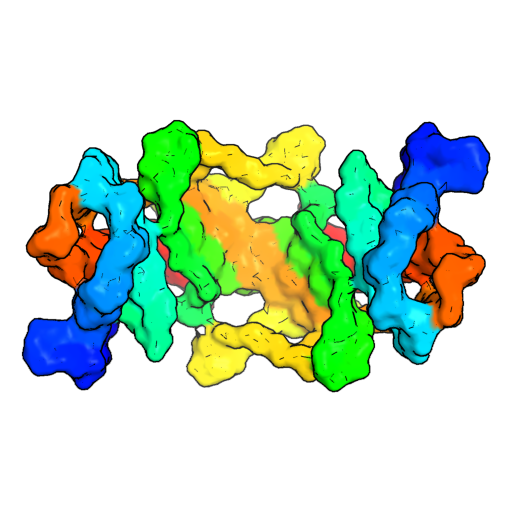ASP B 1 7 ? -2.689 28.156 -2.303 1 90.38 7 ASP B C 1
ATOM 1500 O O . ASP B 1 7 ? -3.766 28.094 -2.902 1 90.38 7 ASP B O 1
ATOM 1504 N N . GLN B 1 8 ? -2.363 29.188 -1.643 1 90 8 GLN B N 1
ATOM 1505 C CA . GLN B 1 8 ? -3.312 30.234 -1.246 1 90 8 GLN B CA 1
ATOM 1506 C C . GLN B 1 8 ? -3.824 31 -2.459 1 90 8 GLN B C 1
ATOM 1508 O O . GLN B 1 8 ? -4.996 31.375 -2.51 1 90 8 GLN B O 1
ATOM 1513 N N . GLY B 1 9 ? -2.883 31.266 -3.389 1 90.06 9 GLY B N 1
ATOM 1514 C CA . GLY B 1 9 ? -3.279 31.984 -4.59 1 90.06 9 GLY B CA 1
ATOM 1515 C C . GLY B 1 9 ? -4.359 31.281 -5.383 1 90.06 9 GLY B C 1
ATOM 1516 O O . GLY B 1 9 ? -5.383 31.875 -5.723 1 90.06 9 GLY B O 1
ATOM 1517 N N . TYR B 1 10 ? -4.125 30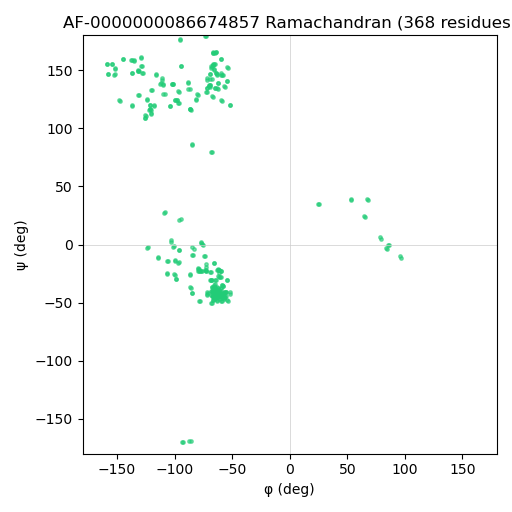 -5.605 1 91.56 10 TYR B N 1
ATOM 1518 C CA . TYR B 1 10 ? -5.109 29.203 -6.328 1 91.56 10 TYR B CA 1
ATOM 1519 C C . TYR B 1 10 ? -6.418 29.125 -5.555 1 91.56 10 TYR B C 1
ATOM 1521 O O . TYR B 1 10 ? -7.5 29.188 -6.141 1 91.56 10 TYR B O 1
ATOM 1529 N N . ASP B 1 11 ? -6.363 28.953 -4.234 1 93.81 11 ASP B N 1
ATOM 1530 C CA . ASP B 1 11 ? -7.535 28.844 -3.377 1 93.81 11 ASP B CA 1
ATOM 1531 C C . ASP B 1 11 ? -8.398 30.094 -3.447 1 93.81 11 ASP B C 1
ATOM 1533 O O . ASP B 1 11 ? -9.625 30.016 -3.562 1 93.81 11 ASP B O 1
ATOM 1537 N N . ARG B 1 12 ? -7.828 31.203 -3.449 1 90.94 12 ARG B N 1
ATOM 1538 C CA . ARG B 1 12 ? -8.547 32.469 -3.49 1 90.94 12 ARG B CA 1
ATOM 1539 C C . ARG B 1 12 ? -9.172 32.719 -4.859 1 90.94 12 ARG B C 1
ATOM 1541 O O . ARG B 1 12 ? -10.312 33.188 -4.957 1 90.94 12 ARG B O 1
ATOM 1548 N N . GLU B 1 13 ? -8.367 32.375 -5.875 1 90.19 13 GLU B N 1
ATOM 1549 C CA . GLU B 1 13 ? -8.82 32.594 -7.246 1 90.19 13 GLU B CA 1
ATOM 1550 C C . GLU B 1 13 ? -10.047 31.734 -7.559 1 90.19 13 GLU B C 1
ATOM 1552 O O . GLU B 1 13 ? -10.898 32.125 -8.352 1 90.19 13 GLU B O 1
ATOM 1557 N N . ARG B 1 14 ? -10.102 30.625 -6.934 1 89.12 14 ARG B N 1
ATOM 1558 C CA . ARG B 1 14 ? -11.172 29.688 -7.258 1 89.12 14 ARG B CA 1
ATOM 1559 C C . ARG B 1 14 ? -12.258 29.703 -6.191 1 89.12 14 ARG B C 1
ATOM 1561 O O . ARG B 1 14 ? -13.156 28.859 -6.195 1 89.12 14 ARG B O 1
ATOM 1568 N N . GLY B 1 15 ? -12.031 30.547 -5.336 1 89.19 15 GLY B N 1
ATOM 1569 C CA . GLY B 1 15 ? -13.047 30.703 -4.301 1 89.19 15 GLY B CA 1
ATOM 1570 C C . GLY B 1 15 ? -14.141 31.688 -4.688 1 89.19 15 GLY B C 1
ATOM 1571 O O . GLY B 1 15 ? -14.375 31.922 -5.875 1 89.19 15 GLY B O 1
ATOM 1572 N N . THR B 1 16 ? -14.906 32 -3.695 1 86 16 THR B N 1
ATOM 1573 C CA . THR B 1 16 ? -15.945 33 -3.869 1 86 16 THR B CA 1
ATOM 1574 C C . THR B 1 16 ? -15.445 34.375 -3.422 1 86 16 THR B C 1
ATOM 1576 O O . THR B 1 16 ? -14.281 34.531 -3.025 1 86 16 THR B O 1
ATOM 1579 N N . ALA B 1 17 ? -16.312 35.312 -3.629 1 80.31 17 ALA B N 1
ATOM 1580 C CA . ALA B 1 17 ? -15.945 36.688 -3.248 1 80.31 17 ALA B CA 1
ATOM 1581 C C . ALA B 1 17 ? -15.633 36.781 -1.758 1 80.31 17 ALA B C 1
ATOM 1583 O O . ALA B 1 17 ? -14.766 37.531 -1.344 1 80.31 17 ALA B O 1
ATOM 1584 N N . ASP B 1 18 ? -16.156 35.844 -0.97 1 82.69 18 ASP B N 1
ATOM 1585 C CA . ASP B 1 18 ? -16.109 36.031 0.48 1 82.69 18 ASP B CA 1
ATOM 1586 C C . ASP B 1 18 ? -15.211 34.969 1.115 1 82.69 18 ASP B C 1
ATOM 1588 O O . ASP B 1 18 ? -14.859 35.062 2.293 1 82.69 18 ASP B O 1
ATOM 1592 N N . ALA B 1 19 ? -14.867 33.969 0.303 1 88 19 ALA B N 1
ATOM 1593 C CA . ALA B 1 19 ? -14.133 32.875 0.935 1 88 19 ALA B CA 1
ATOM 1594 C C . ALA B 1 19 ? -13.336 32.094 -0.099 1 88 19 ALA B C 1
ATOM 1596 O O . ALA B 1 19 ? -13.734 32 -1.265 1 88 19 ALA B O 1
ATOM 1597 N N . GLY B 1 20 ? -12.219 31.609 0.335 1 93.12 20 GLY B N 1
ATOM 1598 C CA . GLY B 1 20 ? -11.445 30.719 -0.526 1 93.12 20 GLY B CA 1
ATOM 1599 C C . GLY B 1 20 ? -12.164 29.422 -0.85 1 93.12 20 GLY B C 1
ATOM 1600 O O . GLY B 1 20 ? -13.203 29.125 -0.26 1 93.12 20 GLY B O 1
ATOM 1601 N N . ARG B 1 21 ? -11.719 28.75 -1.773 1 95.38 21 ARG B N 1
ATOM 1602 C CA . ARG B 1 21 ? -12.297 27.484 -2.24 1 95.38 21 ARG B CA 1
ATOM 1603 C C . ARG B 1 21 ? -12.398 26.484 -1.103 1 95.38 21 ARG B C 1
ATOM 1605 O O . ARG B 1 21 ? -13.43 25.828 -0.946 1 95.38 21 ARG B O 1
ATOM 1612 N N . TYR B 1 22 ? -11.383 26.328 -0.286 1 96.81 22 TYR B N 1
ATOM 1613 C CA . TYR B 1 22 ? -11.375 25.359 0.805 1 96.81 22 TYR B CA 1
ATOM 1614 C C . TYR B 1 22 ? -12.398 25.734 1.87 1 96.81 22 TYR B C 1
ATOM 1616 O O . TYR B 1 22 ? -13.156 24.875 2.342 1 96.81 22 TYR B O 1
ATOM 1624 N N . ALA B 1 23 ? -12.445 26.953 2.207 1 94.56 23 ALA B N 1
ATOM 1625 C CA . ALA B 1 23 ? -13.406 27.406 3.207 1 94.56 23 ALA B CA 1
ATOM 1626 C C . ALA B 1 23 ? -14.836 27.109 2.76 1 94.56 23 ALA B C 1
ATOM 1628 O O . ALA B 1 23 ? -15.664 26.656 3.553 1 94.56 23 ALA B O 1
ATOM 1629 N N . THR B 1 24 ? -15.109 27.391 1.522 1 93.88 24 THR B N 1
ATOM 1630 C CA . THR B 1 24 ? -16.422 27.125 0.956 1 93.88 24 THR B CA 1
ATOM 1631 C C . THR B 1 24 ? -16.734 25.641 0.999 1 93.88 24 THR B C 1
ATOM 1633 O O . THR B 1 24 ? -17.844 25.234 1.35 1 93.88 24 THR B O 1
ATOM 1636 N N . HIS B 1 25 ? -15.719 24.828 0.678 1 95.5 25 HIS B N 1
ATOM 1637 C CA . HIS B 1 25 ? -15.875 23.375 0.692 1 95.5 25 HIS B CA 1
ATOM 1638 C C . HIS B 1 25 ? -16.141 22.859 2.105 1 95.5 25 HIS B C 1
ATOM 1640 O O . HIS B 1 25 ? -16.984 21.984 2.305 1 95.5 25 HIS B O 1
ATOM 1646 N N . VAL B 1 26 ? -15.5 23.438 3.049 1 95.19 26 VAL B N 1
ATOM 1647 C CA . VAL B 1 26 ? -15.672 23.047 4.449 1 95.19 26 VAL B CA 1
ATOM 1648 C C . VAL B 1 26 ? -17.094 23.359 4.898 1 95.19 26 VAL B C 1
ATOM 1650 O O . VAL B 1 26 ? -17.75 22.531 5.531 1 95.19 26 VAL B O 1
ATOM 1653 N N . ARG B 1 27 ? -17.578 24.5 4.555 1 92.62 27 ARG B N 1
ATOM 1654 C CA . ARG B 1 27 ? -18.938 24.891 4.934 1 92.62 27 ARG B CA 1
ATOM 1655 C C . ARG B 1 27 ? -19.969 23.953 4.312 1 92.62 27 ARG B C 1
ATOM 1657 O O . ARG B 1 27 ? -20.953 23.578 4.961 1 92.62 27 ARG B O 1
ATOM 1664 N N . ALA B 1 28 ? -19.641 23.578 3.088 1 92.94 28 ALA B N 1
ATOM 1665 C CA . ALA B 1 28 ? -20.547 22.672 2.381 1 92.94 28 ALA B CA 1
ATOM 1666 C C . ALA B 1 28 ? -20.484 21.266 2.959 1 92.94 28 ALA B C 1
ATOM 1668 O O . ALA B 1 28 ? -21.406 20.469 2.791 1 92.94 28 ALA B O 1
ATOM 1669 N N . SER B 1 29 ? -19.375 20.922 3.646 1 95.12 29 SER B N 1
ATOM 1670 C CA . SER B 1 29 ? -19.156 19.578 4.184 1 95.12 29 SER B CA 1
ATOM 1671 C C . SER B 1 29 ? -19.266 19.578 5.707 1 95.12 29 SER B C 1
ATOM 1673 O O . SER B 1 29 ? -18.578 18.812 6.379 1 95.12 29 SER B O 1
ATOM 1675 N N . ALA B 1 30 ? -20.031 20.5 6.199 1 92.88 30 ALA B N 1
ATOM 1676 C CA . ALA B 1 30 ? -20.141 20.656 7.648 1 92.88 30 ALA B CA 1
ATOM 1677 C C . ALA B 1 30 ? -20.547 19.328 8.312 1 92.88 30 ALA B C 1
ATOM 1679 O O . ALA B 1 30 ? -20.141 19.047 9.43 1 92.88 30 ALA B O 1
ATOM 1680 N N . GLY B 1 31 ? -21.297 18.5 7.613 1 94.06 31 GLY B N 1
ATOM 1681 C CA . GLY B 1 31 ? -21.75 17.219 8.125 1 94.06 31 GLY B CA 1
ATOM 1682 C C . GLY B 1 31 ? -20.609 16.281 8.453 1 94.06 31 GLY B C 1
ATOM 1683 O O . GLY B 1 31 ? -20.75 15.406 9.312 1 94.06 31 GLY B O 1
ATOM 1684 N N . ALA B 1 32 ? -19.484 16.391 7.797 1 95.25 32 ALA B N 1
ATOM 1685 C CA . ALA B 1 32 ? -18.328 15.523 8.023 1 95.25 32 ALA B CA 1
ATOM 1686 C C . ALA B 1 32 ? -17.75 15.734 9.414 1 95.25 32 ALA B C 1
ATOM 1688 O O . ALA B 1 32 ? -17.031 14.875 9.938 1 95.25 32 ALA B O 1
ATOM 1689 N N . PHE B 1 33 ? -18.141 16.859 10.07 1 95.25 33 PHE B N 1
ATOM 1690 C CA . PHE B 1 33 ? -17.547 17.219 11.352 1 95.25 33 PHE B CA 1
ATOM 1691 C C . PHE B 1 33 ? -18.469 16.844 12.508 1 95.25 33 PHE B C 1
ATOM 1693 O O . PHE B 1 33 ? -18.109 17.031 13.672 1 95.25 33 PHE B O 1
ATOM 1700 N N . THR B 1 34 ? -19.578 16.328 12.281 1 92.81 34 THR B N 1
ATOM 1701 C CA . THR B 1 34 ? -20.641 16.125 13.266 1 92.81 34 THR B CA 1
ATOM 1702 C C . THR B 1 34 ? -20.094 15.391 14.484 1 92.81 34 THR B C 1
ATOM 1704 O O . THR B 1 34 ? -20.344 15.797 15.625 1 92.81 34 THR B O 1
ATOM 1707 N N . ASP B 1 35 ? -19.25 14.398 14.281 1 91.69 35 ASP B N 1
ATOM 1708 C CA . ASP B 1 35 ? -18.781 13.562 15.383 1 91.69 35 ASP B CA 1
ATOM 1709 C C . ASP B 1 35 ? -17.594 14.203 16.078 1 91.69 35 ASP B C 1
ATOM 1711 O O . ASP B 1 35 ? -17.094 13.68 17.078 1 91.69 35 ASP B O 1
ATOM 1715 N N . THR B 1 36 ? -17.188 15.297 15.57 1 93.44 36 THR B N 1
ATOM 1716 C CA . THR B 1 36 ? -16 15.938 16.141 1 93.44 36 THR B CA 1
ATOM 1717 C C . THR B 1 36 ? -16.391 17.172 16.938 1 93.44 36 THR B C 1
ATOM 1719 O O . THR B 1 36 ? -15.578 17.719 17.688 1 93.44 36 THR B O 1
ATOM 1722 N N . ILE B 1 37 ? -17.625 17.609 16.734 1 88.44 37 ILE B N 1
ATOM 1723 C CA . ILE B 1 37 ? -18.109 18.797 17.422 1 88.44 37 ILE B CA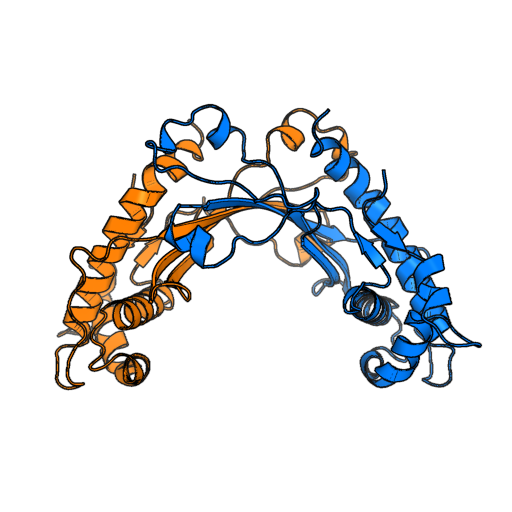 1
ATOM 1724 C C . ILE B 1 37 ? -18.203 18.531 18.922 1 88.44 37 ILE B C 1
ATOM 1726 O O . ILE B 1 37 ? -18.766 17.516 19.328 1 88.44 37 ILE B O 1
ATOM 1730 N N . GLY B 1 38 ? -17.594 19.375 19.688 1 86.56 38 GLY B N 1
ATOM 1731 C CA . GLY B 1 38 ? -17.641 19.234 21.141 1 86.56 38 GLY B CA 1
ATOM 1732 C C . GLY B 1 38 ? -16.594 18.281 21.688 1 86.56 38 GLY B C 1
ATOM 1733 O O . GLY B 1 38 ? -16.516 18.078 22.891 1 86.56 38 GLY B O 1
ATOM 1734 N N . ASP B 1 39 ? -15.883 17.688 20.797 1 89.88 39 ASP B N 1
ATOM 1735 C CA . ASP B 1 39 ? -14.805 16.797 21.219 1 89.88 39 ASP B CA 1
ATOM 1736 C C . ASP B 1 39 ? -13.742 17.578 22 1 89.88 39 ASP B C 1
ATOM 1738 O O . ASP B 1 39 ? -13.305 18.641 21.578 1 89.88 39 ASP B O 1
ATOM 1742 N N . ILE B 1 40 ? -13.32 17.062 23.094 1 90.56 40 ILE B N 1
ATOM 1743 C CA . ILE B 1 40 ? -12.289 17.672 23.906 1 90.56 40 ILE B CA 1
ATOM 1744 C C . ILE B 1 40 ? -10.961 17.672 23.156 1 90.56 40 ILE B C 1
ATOM 1746 O O . ILE B 1 40 ? -10.211 18.656 23.203 1 90.56 40 ILE B O 1
ATOM 1750 N N . SER B 1 41 ? -10.766 16.594 22.422 1 94.75 41 SER B N 1
ATOM 1751 C CA . SER B 1 41 ? -9.539 16.469 21.641 1 94.75 41 SER B CA 1
ATOM 1752 C C . SER B 1 41 ? -9.688 17.094 20.266 1 94.75 41 SER B C 1
ATOM 1754 O O . SER B 1 41 ? -10.672 16.859 19.562 1 94.75 41 SER B O 1
ATOM 1756 N N . PRO B 1 42 ? -8.672 17.891 19.859 1 96.25 42 PRO B N 1
ATOM 1757 C CA . PRO B 1 42 ? -8.734 18.484 18.531 1 96.25 42 PRO B CA 1
ATOM 1758 C C . PRO B 1 42 ? -8.43 17.484 17.406 1 96.25 42 PRO B C 1
ATOM 1760 O O . PRO B 1 42 ? -8.5 17.828 16.234 1 96.25 42 PRO B O 1
ATOM 1763 N N . VAL B 1 43 ? -8.156 16.266 17.734 1 97.81 43 VAL B N 1
ATOM 1764 C CA . VAL B 1 43 ? -7.594 15.297 16.797 1 97.81 43 VAL B CA 1
ATOM 1765 C C . VAL B 1 43 ? -8.625 14.961 15.727 1 97.81 43 VAL B C 1
ATOM 1767 O O . VAL B 1 43 ? -8.336 15.039 14.531 1 97.81 43 VAL B O 1
ATOM 1770 N N . GLY B 1 44 ? -9.82 14.617 16.172 1 97.25 44 GLY B N 1
ATOM 1771 C CA . GLY B 1 44 ? -10.859 14.273 15.219 1 97.25 44 GLY B CA 1
ATOM 1772 C C . GLY B 1 44 ? -11.141 15.383 14.227 1 97.25 44 GLY B C 1
ATOM 1773 O O . GLY B 1 44 ? -11.234 15.133 13.023 1 97.25 44 GLY B O 1
ATOM 1774 N N . PHE B 1 45 ? -11.25 16.578 14.742 1 97 45 PHE B N 1
ATOM 1775 C CA . PHE B 1 45 ? -11.516 17.734 13.898 1 97 45 PHE B CA 1
ATOM 1776 C C . PHE B 1 45 ? -10.383 17.953 12.898 1 97 45 PHE B C 1
ATOM 1778 O O . PHE B 1 45 ? -10.633 18.172 11.711 1 97 45 PHE B O 1
ATOM 1785 N N . ALA B 1 46 ? -9.164 17.812 13.352 1 98.12 46 ALA B N 1
ATOM 1786 C CA . ALA B 1 46 ? -7.992 18.016 12.5 1 98.12 46 ALA B CA 1
ATOM 1787 C C . ALA B 1 46 ? -7.957 16.984 11.375 1 98.12 46 ALA B C 1
ATOM 1789 O O . ALA B 1 46 ? -7.625 17.312 10.234 1 98.12 46 ALA B O 1
ATOM 1790 N N . CYS B 1 47 ? -8.336 15.766 11.672 1 98.5 47 CYS B N 1
ATOM 1791 C CA . CYS B 1 47 ? -8.336 14.703 10.672 1 98.5 47 CYS B CA 1
ATOM 1792 C C . CYS B 1 47 ? -9.352 14.992 9.57 1 98.5 47 CYS B C 1
ATOM 1794 O O . CYS B 1 47 ? -9.047 14.828 8.383 1 98.5 47 CYS B O 1
ATOM 1796 N N . VAL B 1 48 ? -10.5 15.414 9.945 1 97.88 48 VAL B N 1
ATOM 1797 C CA . VAL B 1 48 ? -11.531 15.734 8.969 1 97.88 48 VAL B CA 1
ATOM 1798 C C . VAL B 1 48 ? -11.094 16.938 8.125 1 97.88 48 VAL B C 1
ATOM 1800 O O . VAL B 1 48 ? -11.234 16.922 6.898 1 97.88 48 VAL B O 1
ATOM 1803 N N . ALA B 1 49 ? -10.531 17.953 8.812 1 97.81 49 ALA B N 1
ATOM 1804 C CA . ALA B 1 49 ? -10.055 19.141 8.109 1 97.81 49 ALA B CA 1
ATOM 1805 C C . ALA B 1 49 ? -9.016 18.766 7.051 1 97.81 49 ALA B C 1
ATOM 1807 O O . ALA B 1 49 ? -9.07 19.25 5.918 1 97.81 49 ALA B O 1
ATOM 1808 N N . TRP B 1 50 ? -8.133 17.891 7.406 1 98.62 50 TRP B N 1
ATOM 1809 C CA . TRP B 1 50 ? -7.09 17.453 6.488 1 98.62 50 TRP B CA 1
ATOM 1810 C C . TRP B 1 50 ? -7.684 16.672 5.312 1 98.62 50 TRP B C 1
ATOM 1812 O O . TRP B 1 50 ? -7.32 16.922 4.156 1 98.62 50 TRP B O 1
ATOM 1822 N N . ARG B 1 51 ? -8.586 15.766 5.652 1 98.44 51 ARG B N 1
ATOM 1823 C CA . ARG B 1 51 ? -9.219 14.969 4.609 1 98.44 51 ARG B CA 1
ATOM 1824 C C . ARG B 1 51 ? -9.906 15.852 3.58 1 98.44 51 ARG B C 1
ATOM 1826 O O . ARG B 1 51 ? -9.727 15.664 2.375 1 98.44 51 ARG B O 1
ATOM 1833 N N . LEU B 1 52 ? -10.609 16.797 4.016 1 97.56 52 LEU B N 1
ATOM 1834 C CA . LEU B 1 52 ? -11.312 17.703 3.107 1 97.56 52 LEU B CA 1
ATOM 1835 C C . LEU B 1 52 ? -10.328 18.516 2.283 1 97.56 52 LEU B C 1
ATOM 1837 O O . LEU B 1 52 ? -10.602 18.844 1.123 1 97.56 52 LEU B O 1
ATOM 1841 N N . ALA B 1 53 ? -9.195 18.859 2.883 1 97.88 53 ALA B N 1
ATOM 1842 C CA . ALA B 1 53 ? -8.18 19.672 2.199 1 97.88 53 ALA B CA 1
ATOM 1843 C C . ALA B 1 53 ? -7.52 18.875 1.078 1 97.88 53 ALA B C 1
ATOM 1845 O O . ALA B 1 53 ? -7.125 19.438 0.055 1 97.88 53 ALA B O 1
ATOM 1846 N N . THR B 1 54 ? -7.422 17.531 1.238 1 96.94 54 THR B N 1
ATOM 1847 C CA . THR B 1 54 ? -6.676 16.703 0.293 1 96.94 54 THR B CA 1
ATOM 1848 C C . THR B 1 54 ? -7.621 16.016 -0.689 1 96.94 54 THR B C 1
ATOM 1850 O O . THR B 1 54 ? -7.195 15.562 -1.754 1 96.94 54 THR B O 1
ATOM 1853 N N . ASP B 1 55 ? -8.875 16.031 -0.406 1 93.69 55 ASP B N 1
ATOM 1854 C CA . ASP B 1 55 ? -9.867 15.422 -1.289 1 93.69 55 ASP B CA 1
ATOM 1855 C C . ASP B 1 55 ? -10.195 16.344 -2.463 1 93.69 55 ASP B C 1
ATOM 1857 O O . ASP B 1 55 ? -10.727 15.891 -3.48 1 93.69 55 ASP B O 1
ATOM 1861 N N . LEU B 1 56 ? -9.953 17.625 -2.305 1 92.5 56 LEU B N 1
ATOM 1862 C CA . LEU B 1 56 ? -10.172 18.547 -3.406 1 92.5 56 LEU B CA 1
ATOM 1863 C C . LEU B 1 56 ? -9.242 18.234 -4.574 1 92.5 56 LEU B C 1
ATOM 1865 O O . LEU B 1 56 ? -8.133 17.734 -4.371 1 92.5 56 LEU B O 1
ATOM 1869 N N . ALA B 1 57 ? -9.789 18.469 -5.73 1 90.5 57 ALA B N 1
ATOM 1870 C CA . ALA B 1 57 ? -8.961 18.312 -6.922 1 90.5 57 ALA B CA 1
ATOM 1871 C C . ALA B 1 57 ? -8.945 19.578 -7.766 1 90.5 57 ALA B C 1
ATOM 1873 O O . ALA B 1 57 ? -9.977 19.969 -8.32 1 90.5 57 ALA B O 1
ATOM 1874 N N . PRO B 1 58 ? -7.887 20.188 -7.801 1 91.75 58 PRO B N 1
ATOM 1875 C CA . PRO B 1 58 ? -6.648 19.969 -7.051 1 91.75 58 PRO B CA 1
ATOM 1876 C C . PRO B 1 58 ? -6.809 20.234 -5.555 1 91.75 58 PRO B C 1
ATOM 1878 O O . PRO B 1 58 ? -7.676 21.016 -5.152 1 91.75 58 PRO B O 1
ATOM 1881 N N . GLY B 1 59 ? -5.93 19.578 -4.789 1 94.62 59 GLY B N 1
ATOM 1882 C CA . GLY B 1 59 ? -6.035 19.719 -3.344 1 94.62 59 GLY B CA 1
ATOM 1883 C C . GLY B 1 59 ? -5.738 21.125 -2.852 1 94.62 59 GLY B C 1
ATOM 1884 O O . GLY B 1 59 ? -4.996 21.859 -3.494 1 94.62 59 GLY B O 1
ATOM 1885 N N . TYR B 1 60 ? -6.383 21.469 -1.706 1 97.19 60 TYR B N 1
ATOM 1886 C CA . TYR B 1 60 ? -6.004 22.672 -0.986 1 97.19 60 TYR B CA 1
ATOM 1887 C C . TYR B 1 60 ? -4.559 22.594 -0.507 1 97.19 60 TYR B C 1
ATOM 1889 O O . TYR B 1 60 ? -3.818 23.578 -0.585 1 97.19 60 TYR B O 1
ATOM 1897 N N . VAL B 1 61 ? -4.211 21.453 -0.084 1 97.69 61 VAL B N 1
ATOM 1898 C CA . VAL B 1 61 ? -2.824 21.141 0.247 1 97.69 61 VAL B CA 1
ATOM 1899 C C . VAL B 1 61 ? -2.164 20.422 -0.925 1 97.69 61 VAL B C 1
ATOM 1901 O O . VAL B 1 61 ? -2.652 19.391 -1.378 1 97.69 61 VAL B O 1
ATOM 1904 N N . ARG B 1 62 ? -1.073 20.984 -1.365 1 96.62 62 ARG B N 1
ATOM 1905 C CA . ARG B 1 62 ? -0.251 20.359 -2.393 1 96.62 62 ARG B CA 1
ATOM 1906 C C . ARG B 1 62 ? 0.875 19.531 -1.769 1 96.62 62 ARG B C 1
ATOM 1908 O O . ARG B 1 62 ? 1.253 19.766 -0.618 1 96.62 62 ARG B O 1
ATOM 1915 N N . ALA B 1 63 ? 1.285 18.578 -2.508 1 97.38 63 ALA B N 1
ATOM 1916 C CA . ALA B 1 63 ? 2.301 17.688 -1.956 1 97.38 63 ALA B CA 1
ATOM 1917 C C . ALA B 1 63 ? 3.447 17.484 -2.943 1 97.38 63 ALA B C 1
ATOM 1919 O O . ALA B 1 63 ? 3.256 17.594 -4.156 1 97.38 63 ALA B O 1
ATOM 1920 N N . HIS B 1 64 ? 4.625 17.25 -2.471 1 97.31 64 HIS B N 1
ATOM 1921 C CA . HIS B 1 64 ? 5.793 16.875 -3.256 1 97.31 64 HIS B CA 1
ATOM 1922 C C . HIS B 1 64 ? 5.496 15.648 -4.117 1 97.31 64 HIS B C 1
ATOM 1924 O O . HIS B 1 64 ? 4.695 14.789 -3.734 1 97.31 64 HIS B O 1
ATOM 1930 N N . ARG B 1 65 ? 6.168 15.516 -5.211 1 96.56 65 ARG B N 1
ATOM 1931 C CA . ARG B 1 65 ? 5.898 14.484 -6.203 1 96.56 65 ARG B CA 1
ATOM 1932 C C . ARG B 1 65 ? 6.109 13.094 -5.621 1 96.56 65 ARG B C 1
ATOM 1934 O O . ARG B 1 65 ? 5.547 12.117 -6.117 1 96.56 65 ARG B O 1
ATOM 1941 N N . ARG B 1 66 ? 6.855 12.953 -4.578 1 97.38 66 ARG B N 1
ATOM 1942 C CA . ARG B 1 66 ? 7.137 11.641 -4.008 1 97.38 66 ARG B CA 1
ATOM 1943 C C . ARG B 1 66 ? 6.023 11.203 -3.062 1 97.38 66 ARG B C 1
ATOM 1945 O O . ARG B 1 66 ? 5.992 10.055 -2.623 1 97.38 66 ARG B O 1
ATOM 1952 N N . VAL B 1 67 ? 5.113 12.125 -2.775 1 98.25 67 VAL B N 1
ATOM 1953 C CA . VAL B 1 67 ? 4.023 11.773 -1.873 1 98.25 67 VAL B CA 1
ATOM 1954 C C . VAL B 1 67 ? 2.881 11.133 -2.662 1 98.25 67 VAL B C 1
ATOM 1956 O O . VAL B 1 67 ? 2.273 11.781 -3.52 1 98.25 67 VAL B O 1
ATOM 1959 N N . LEU B 1 68 ? 2.586 9.867 -2.361 1 97.69 68 LEU B N 1
ATOM 1960 C CA . LEU B 1 68 ? 1.468 9.18 -3 1 97.69 68 LEU B CA 1
ATOM 1961 C C . LEU B 1 68 ? 0.161 9.477 -2.273 1 97.69 68 LEU B C 1
ATOM 1963 O O . LEU B 1 68 ? -0.875 9.688 -2.908 1 97.69 68 LEU B O 1
ATOM 1967 N N . ASP B 1 69 ? 0.21 9.477 -0.981 1 97.25 69 ASP B N 1
ATOM 1968 C CA . ASP B 1 69 ? -0.943 9.797 -0.146 1 97.25 69 ASP B CA 1
ATOM 1969 C C . ASP B 1 69 ? -0.505 10.219 1.256 1 97.25 69 ASP B C 1
ATOM 1971 O O . ASP B 1 69 ? 0.612 9.914 1.68 1 97.25 69 ASP B O 1
ATOM 1975 N N . ALA B 1 70 ? -1.345 10.953 1.866 1 98.38 70 ALA B N 1
ATOM 1976 C CA . ALA B 1 70 ? -1.1 11.438 3.221 1 98.38 70 ALA B CA 1
ATOM 1977 C C . ALA B 1 70 ? -2.406 11.578 3.996 1 98.38 70 ALA B C 1
ATOM 1979 O O . ALA B 1 70 ? -3.311 12.305 3.572 1 98.38 70 ALA B O 1
ATOM 1980 N N . THR B 1 71 ? -2.43 10.914 5.105 1 98.5 71 THR B N 1
ATOM 1981 C CA . THR B 1 71 ? -3.607 11.008 5.961 1 98.5 71 THR B CA 1
ATOM 1982 C C . THR B 1 71 ? -3.209 11.273 7.41 1 98.5 71 THR B C 1
ATOM 1984 O O . THR B 1 71 ? -2.078 10.992 7.809 1 98.5 71 THR B O 1
ATOM 1987 N N . CYS B 1 72 ? -4.035 11.93 8.055 1 98.5 72 CYS B N 1
ATOM 1988 C CA . CYS B 1 72 ? -3.945 12.062 9.508 1 98.5 72 CYS B CA 1
ATOM 1989 C C . CYS B 1 72 ? -4.949 11.148 10.195 1 98.5 72 CYS B C 1
ATOM 1991 O O . CYS B 1 72 ? -6.09 11.016 9.75 1 98.5 72 CYS B O 1
ATOM 1993 N N . VAL B 1 73 ? -4.48 10.539 11.242 1 98.06 73 VAL B N 1
ATOM 1994 C CA . VAL B 1 73 ? -5.324 9.523 11.867 1 98.06 73 VAL B CA 1
ATOM 1995 C C . VAL B 1 73 ? -5.266 9.672 13.383 1 98.06 73 VAL B C 1
ATOM 1997 O O . VAL B 1 73 ? -4.246 10.102 13.938 1 98.06 73 VAL B O 1
ATOM 2000 N N . ARG B 1 74 ? -6.363 9.352 13.969 1 97.69 74 ARG B N 1
ATOM 2001 C CA . ARG B 1 74 ? -6.371 9.203 15.422 1 97.69 74 ARG B CA 1
ATOM 2002 C C . ARG B 1 74 ? -5.84 7.836 15.836 1 97.69 74 ARG B C 1
ATOM 2004 O O . ARG B 1 74 ? -6.348 6.805 15.383 1 97.69 74 ARG B O 1
ATOM 2011 N N . ASN B 1 75 ? -4.812 7.875 16.703 1 98.12 75 ASN B N 1
ATOM 2012 C CA . ASN B 1 75 ? -4.262 6.609 17.172 1 98.12 75 ASN B CA 1
ATOM 2013 C C . ASN B 1 75 ? -5.227 5.891 18.109 1 98.12 75 ASN B C 1
ATOM 2015 O O . ASN B 1 75 ? -5.762 6.492 19.031 1 98.12 75 ASN B O 1
ATOM 2019 N N . GLU B 1 76 ? -5.371 4.672 17.938 1 96 76 GLU B N 1
ATOM 2020 C CA . GLU B 1 76 ? -6.363 3.908 18.688 1 96 76 GLU B CA 1
ATOM 2021 C C . GLU B 1 76 ? -5.891 3.625 20.109 1 96 76 GLU B C 1
ATOM 2023 O O . GLU B 1 76 ? -6.699 3.318 20.984 1 96 76 GLU B O 1
ATOM 2028 N N . TYR B 1 77 ? -4.672 3.654 20.328 1 96.75 77 TYR B N 1
ATOM 2029 C CA . TYR B 1 77 ? -4.113 3.312 21.641 1 96.75 77 TYR B CA 1
ATOM 2030 C C . TYR B 1 77 ? -4.273 4.469 22.609 1 96.75 77 TYR B C 1
ATOM 2032 O O . TYR B 1 77 ? -4.785 4.285 23.719 1 96.75 77 TYR B O 1
ATOM 2040 N N . ASP B 1 78 ? -3.893 5.699 22.203 1 96.69 78 ASP B N 1
ATOM 2041 C CA . ASP B 1 78 ? -3.877 6.809 23.156 1 96.69 78 ASP B CA 1
ATOM 2042 C C . ASP B 1 78 ? -4.75 7.961 22.656 1 96.69 78 ASP B C 1
ATOM 2044 O O . ASP B 1 78 ? -4.859 8.992 23.328 1 96.69 78 ASP B O 1
ATOM 2048 N N . GLY B 1 79 ? -5.32 7.797 21.453 1 96.5 79 GLY B N 1
ATOM 2049 C CA . GLY B 1 79 ? -6.188 8.828 20.906 1 96.5 79 GLY B CA 1
ATOM 2050 C C . GLY B 1 79 ? -5.422 10 20.328 1 96.5 79 GLY B C 1
ATOM 2051 O O . GLY B 1 79 ? -6.02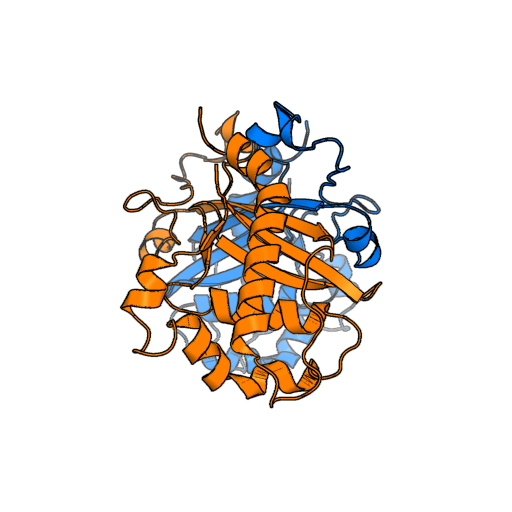7 10.984 19.875 1 96.5 79 GLY B O 1
ATOM 2052 N N . GLY B 1 80 ? -4.137 9.906 20.266 1 97.62 80 GLY B N 1
ATOM 2053 C CA . GLY B 1 80 ? -3.314 10.984 19.734 1 97.62 80 GLY B CA 1
ATOM 2054 C C . GLY B 1 80 ? -3.4 11.109 18.219 1 97.62 80 GLY B C 1
ATOM 2055 O O . GLY B 1 80 ? -4.148 10.375 17.578 1 97.62 80 GLY B O 1
ATOM 2056 N N . LEU B 1 81 ? -2.682 12.07 17.719 1 98.31 81 LEU B N 1
ATOM 2057 C CA . LEU B 1 81 ? -2.664 12.352 16.281 1 98.31 81 LEU B CA 1
ATOM 2058 C C . LEU B 1 81 ? -1.47 11.68 15.617 1 98.31 81 LEU B C 1
ATOM 2060 O O . LEU B 1 81 ? -0.347 11.758 16.125 1 98.31 81 LEU B O 1
ATOM 2064 N N . GLY B 1 82 ? -1.761 11.008 14.531 1 98.25 82 GLY B N 1
ATOM 2065 C CA . GLY B 1 82 ? -0.694 10.391 13.758 1 98.25 82 GLY B CA 1
ATOM 2066 C C . GLY B 1 82 ? -0.742 10.75 12.289 1 98.25 82 GLY B C 1
ATOM 2067 O O . GLY B 1 82 ? -1.799 11.109 11.766 1 98.25 82 GLY B O 1
ATOM 2068 N N . ALA B 1 83 ? 0.408 10.695 11.719 1 98.25 83 ALA B N 1
ATOM 2069 C CA . ALA B 1 83 ? 0.534 10.836 10.266 1 98.25 83 ALA B CA 1
ATOM 2070 C C . ALA B 1 83 ? 0.725 9.477 9.602 1 98.25 83 ALA B C 1
ATOM 2072 O O . ALA B 1 83 ? 1.422 8.609 10.133 1 98.25 83 ALA B O 1
ATOM 2073 N N . ARG B 1 84 ? 0.119 9.258 8.57 1 98.69 84 ARG B N 1
ATOM 2074 C CA . ARG B 1 84 ? 0.33 8.133 7.668 1 98.69 84 ARG B CA 1
ATOM 2075 C C . ARG B 1 84 ? 0.576 8.609 6.242 1 98.69 84 ARG B C 1
ATOM 2077 O O . ARG B 1 84 ? -0.338 9.109 5.582 1 98.69 84 ARG B O 1
ATOM 2084 N N . VAL B 1 85 ? 1.836 8.461 5.781 1 98.75 85 VAL B N 1
ATOM 2085 C CA . VAL B 1 85 ? 2.229 9.008 4.488 1 98.75 85 VAL B CA 1
ATOM 2086 C C . VAL B 1 85 ? 2.961 7.945 3.674 1 98.75 85 VAL B C 1
ATOM 2088 O O . VAL B 1 85 ? 3.859 7.273 4.188 1 98.75 85 VAL B O 1
ATOM 2091 N N . THR B 1 86 ? 2.543 7.742 2.492 1 98.81 86 THR B N 1
ATOM 2092 C CA . THR B 1 86 ? 3.262 6.863 1.578 1 98.81 86 THR B CA 1
ATOM 2093 C C . THR B 1 86 ? 4.125 7.672 0.614 1 98.81 86 THR B C 1
ATOM 2095 O O . THR B 1 86 ? 3.623 8.547 -0.093 1 98.81 86 THR B O 1
ATOM 2098 N N . LEU B 1 87 ? 5.418 7.367 0.601 1 98.44 87 LEU B N 1
ATOM 2099 C CA . LEU B 1 87 ? 6.375 8.055 -0.257 1 98.44 87 LEU B CA 1
ATOM 2100 C C . LEU B 1 87 ? 6.906 7.117 -1.337 1 98.44 87 LEU B C 1
ATOM 2102 O O . LEU B 1 87 ? 7.16 5.941 -1.073 1 98.44 87 LEU B O 1
ATOM 2106 N N . ILE B 1 88 ? 7.02 7.629 -2.488 1 98.25 88 ILE B N 1
ATOM 2107 C CA . ILE B 1 88 ? 7.73 6.926 -3.553 1 98.25 88 ILE B CA 1
ATOM 2108 C C . ILE B 1 88 ? 9.234 6.953 -3.277 1 98.25 88 ILE B C 1
ATOM 2110 O O . ILE B 1 88 ? 9.789 8.008 -2.959 1 98.25 88 ILE B O 1
ATOM 2114 N N . THR B 1 89 ? 9.844 5.816 -3.371 1 97.12 89 THR B N 1
ATOM 2115 C CA . THR B 1 89 ? 11.281 5.723 -3.119 1 97.12 89 THR B CA 1
ATOM 2116 C C . THR B 1 89 ? 11.984 5 -4.262 1 97.12 89 THR B C 1
ATOM 2118 O O . THR B 1 89 ? 11.336 4.316 -5.059 1 97.12 89 THR B O 1
ATOM 2121 N N . PRO B 1 90 ? 13.328 5.203 -4.344 1 94.56 90 PRO B N 1
ATOM 2122 C CA . PRO B 1 90 ? 14.086 4.332 -5.246 1 94.56 90 PRO B CA 1
ATOM 2123 C C . PRO B 1 90 ? 14.109 2.877 -4.785 1 94.56 90 PRO B C 1
ATOM 2125 O O . PRO B 1 90 ? 13.719 2.578 -3.654 1 94.56 90 PRO B O 1
ATOM 2128 N N . TRP B 1 91 ? 14.5 2.053 -5.695 1 93.94 91 TRP B N 1
ATOM 2129 C CA . TRP B 1 91 ? 14.688 0.648 -5.348 1 93.94 91 TRP B CA 1
ATOM 2130 C C . TRP B 1 91 ? 15.711 0.497 -4.223 1 93.94 91 TRP B C 1
ATOM 2132 O O . TRP B 1 91 ? 16.641 1.298 -4.109 1 93.94 91 TRP B O 1
ATOM 2142 N N . PRO B 1 92 ? 15.484 -0.488 -3.379 1 92.88 92 PRO B N 1
ATOM 2143 C CA . PRO B 1 92 ? 16.516 -0.746 -2.369 1 92.88 92 PRO B CA 1
ATOM 2144 C C . PRO B 1 92 ? 17.859 -1.096 -2.984 1 92.88 92 PRO B C 1
ATOM 2146 O O . PRO B 1 92 ? 17.938 -1.51 -4.145 1 92.88 92 PRO B O 1
ATOM 2149 N N . ALA B 1 93 ? 18.859 -0.934 -2.232 1 89.62 93 ALA B N 1
ATOM 2150 C CA . ALA B 1 93 ? 20.219 -1.154 -2.707 1 89.62 93 ALA B CA 1
ATOM 2151 C C . ALA B 1 93 ? 20.406 -2.584 -3.209 1 89.62 93 ALA B C 1
ATOM 2153 O O . ALA B 1 93 ? 21.141 -2.82 -4.176 1 89.62 93 ALA B O 1
ATOM 2154 N N . GLU B 1 94 ? 19.734 -3.508 -2.547 1 89.88 94 GLU B N 1
ATOM 2155 C CA . GLU B 1 94 ? 19.859 -4.926 -2.871 1 89.88 94 GLU B CA 1
ATOM 2156 C C . GLU B 1 94 ? 19.438 -5.199 -4.316 1 89.88 94 GLU B C 1
ATOM 2158 O O . GLU B 1 94 ? 19.969 -6.113 -4.953 1 89.88 94 GLU B O 1
ATOM 2163 N N . LEU B 1 95 ? 18.547 -4.363 -4.816 1 89.31 95 LEU B N 1
ATOM 2164 C CA . LEU B 1 95 ? 18.047 -4.598 -6.168 1 89.31 95 LEU B CA 1
ATOM 2165 C C . LEU B 1 95 ? 18.812 -3.752 -7.184 1 89.31 95 LEU B C 1
ATOM 2167 O O . LEU B 1 95 ? 18.734 -3.996 -8.391 1 89.31 95 LEU B O 1
ATOM 2171 N N . THR B 1 96 ? 19.5 -2.816 -6.703 1 84.81 96 THR B N 1
ATOM 2172 C CA . THR B 1 96 ? 20.203 -1.951 -7.645 1 84.81 96 THR B CA 1
ATOM 2173 C C . THR B 1 96 ? 21.688 -2.342 -7.738 1 84.81 96 THR B C 1
ATOM 2175 O O . THR B 1 96 ? 22.344 -2.066 -8.742 1 84.81 96 THR B O 1
ATOM 2178 N N . ALA B 1 97 ? 22.141 -2.945 -6.656 1 79.25 97 ALA B N 1
ATOM 2179 C CA . ALA B 1 97 ? 23.547 -3.334 -6.625 1 79.25 97 ALA B CA 1
ATOM 2180 C C . ALA B 1 97 ? 23.828 -4.43 -7.652 1 79.25 97 ALA B C 1
ATOM 2182 O O . ALA B 1 97 ? 24.891 -4.438 -8.281 1 79.25 97 ALA B O 1
ATOM 2183 N N . ASN B 1 98 ? 22.953 -5.367 -7.793 1 74.44 98 ASN B N 1
ATOM 2184 C CA . ASN B 1 98 ? 23.047 -6.465 -8.75 1 74.44 98 ASN B CA 1
ATOM 2185 C C . ASN B 1 98 ? 21.703 -6.719 -9.445 1 74.44 98 ASN B C 1
ATOM 2187 O O . ASN B 1 98 ? 20.703 -7.016 -8.789 1 74.44 98 ASN B O 1
ATOM 2191 N N . ARG B 1 99 ? 21.828 -6.559 -10.797 1 72.88 99 ARG B N 1
ATOM 2192 C CA . ARG B 1 99 ? 20.578 -6.68 -11.555 1 72.88 99 ARG B CA 1
ATOM 2193 C C . ARG B 1 99 ? 20.406 -8.086 -12.102 1 72.88 99 ARG B C 1
ATOM 2195 O O . ARG B 1 99 ? 19.688 -8.297 -13.078 1 72.88 99 ARG B O 1
ATOM 2202 N N . ALA B 1 100 ? 21.094 -8.992 -11.484 1 73.25 100 ALA B N 1
ATOM 2203 C CA . ALA B 1 100 ? 21 -10.375 -11.961 1 73.25 100 ALA B CA 1
ATOM 2204 C C . ALA B 1 100 ? 19.594 -10.914 -11.828 1 73.25 100 ALA B C 1
ATOM 2206 O O . ALA B 1 100 ? 19.172 -11.781 -12.602 1 73.25 100 ALA B O 1
ATOM 2207 N N . TRP B 1 101 ? 18.859 -10.289 -10.945 1 75.62 101 TRP B N 1
ATOM 2208 C CA . TRP B 1 101 ? 17.5 -10.75 -10.68 1 75.62 101 TRP B CA 1
ATOM 2209 C C . TRP B 1 101 ? 16.562 -10.406 -11.828 1 75.62 101 TRP B C 1
ATOM 2211 O O . TRP B 1 101 ? 15.516 -11.039 -12 1 75.62 101 TRP B O 1
ATOM 2221 N N . ASN B 1 102 ? 16.938 -9.359 -12.648 1 72.88 102 ASN B N 1
ATOM 2222 C CA . ASN B 1 102 ? 16.062 -8.828 -13.695 1 72.88 102 ASN B CA 1
ATOM 2223 C C . ASN B 1 102 ? 15.992 -9.766 -14.891 1 72.88 102 ASN B C 1
ATOM 2225 O O . ASN B 1 102 ? 15.039 -9.703 -15.672 1 72.88 102 ASN B O 1
ATOM 2229 N N . HIS B 1 103 ? 16.797 -10.766 -14.969 1 68.5 103 HIS B N 1
ATOM 2230 C CA . HIS B 1 103 ? 16.906 -11.758 -16.031 1 68.5 103 HIS B CA 1
ATOM 2231 C C . HIS B 1 103 ? 16.406 -11.188 -17.359 1 68.5 103 HIS B C 1
ATOM 2233 O O . HIS B 1 103 ? 15.688 -11.859 -18.094 1 68.5 103 HIS B O 1
ATOM 2239 N N . ASP B 1 104 ? 16.656 -9.93 -17.531 1 68.5 104 ASP B N 1
ATOM 2240 C CA . ASP B 1 104 ? 16.328 -9.242 -18.766 1 68.5 104 ASP B CA 1
ATOM 2241 C C . ASP B 1 104 ? 14.82 -9.203 -18.984 1 68.5 104 ASP B C 1
ATOM 2243 O O . ASP B 1 104 ? 14.344 -9.336 -20.109 1 68.5 104 ASP B O 1
ATOM 2247 N N . GLN B 1 105 ? 14.141 -9.289 -17.938 1 77.75 105 GLN B N 1
ATOM 2248 C CA . GLN B 1 105 ? 12.688 -9.25 -18.047 1 77.75 105 GLN B CA 1
ATOM 2249 C C . GLN B 1 105 ? 12.18 -7.828 -18.266 1 77.75 105 GLN B C 1
ATOM 2251 O O . GLN B 1 105 ? 10.984 -7.605 -18.453 1 77.75 105 GLN B O 1
ATOM 2256 N N . GLY B 1 106 ? 13.109 -6.879 -18.344 1 86.75 106 GLY B N 1
ATOM 2257 C CA . GLY B 1 106 ? 12.727 -5.508 -18.625 1 86.75 106 GLY B CA 1
ATOM 2258 C C . GLY B 1 106 ? 11.945 -4.855 -17.516 1 86.75 106 GLY B C 1
ATOM 2259 O O . GLY B 1 106 ? 10.945 -4.176 -17.766 1 86.75 106 GLY B O 1
ATOM 2260 N N . TRP B 1 107 ? 12.32 -5.141 -16.281 1 92.44 107 TRP B N 1
ATOM 2261 C CA . TRP B 1 107 ? 11.656 -4.578 -15.109 1 92.44 107 TRP B CA 1
ATOM 2262 C C . TRP B 1 107 ? 11.664 -3.055 -15.156 1 92.44 107 TRP B C 1
ATOM 2264 O O . TRP B 1 107 ? 12.672 -2.443 -15.516 1 92.44 107 TRP B O 1
ATOM 2274 N N . ARG B 1 108 ? 10.523 -2.531 -14.836 1 92.81 108 ARG B N 1
ATOM 2275 C CA . ARG B 1 108 ? 10.391 -1.078 -14.859 1 92.81 108 ARG B CA 1
ATOM 2276 C C . ARG B 1 108 ? 10.102 -0.533 -13.469 1 92.81 108 ARG B C 1
ATOM 2278 O O . ARG B 1 108 ? 9.461 -1.204 -12.648 1 92.81 108 ARG B O 1
ATOM 2285 N N . ASP B 1 109 ? 10.617 0.643 -13.242 1 94.25 109 ASP B N 1
ATOM 2286 C CA . ASP B 1 109 ? 10.383 1.386 -12.008 1 94.25 109 ASP B CA 1
ATOM 2287 C C . ASP B 1 109 ? 9.195 2.342 -12.164 1 94.25 109 ASP B C 1
ATOM 2289 O O . ASP B 1 109 ? 8.43 2.234 -13.117 1 94.25 109 ASP B O 1
ATOM 2293 N N . TRP B 1 110 ? 8.969 3.238 -11.203 1 96.38 110 TRP B N 1
ATOM 2294 C CA . TRP B 1 110 ? 7.961 4.289 -11.281 1 96.38 110 TRP B CA 1
ATOM 2295 C C . TRP B 1 110 ? 8.102 5.078 -12.578 1 96.38 110 TRP B C 1
ATOM 2297 O O . TRP B 1 110 ? 9.164 5.648 -12.852 1 96.38 110 TRP B O 1
ATOM 2307 N N . PRO B 1 111 ? 7.027 5.066 -13.383 1 95.75 111 PRO B N 1
ATOM 2308 C CA . PRO B 1 111 ? 7.086 5.961 -14.539 1 95.75 111 PRO B CA 1
ATOM 2309 C C . PRO B 1 111 ? 7.016 7.434 -14.148 1 95.75 111 PRO B C 1
ATOM 2311 O O . PRO B 1 111 ? 6.375 7.785 -13.156 1 95.75 111 PRO B O 1
ATOM 2314 N N . VAL B 1 112 ? 7.645 8.273 -14.844 1 94.81 112 VAL B N 1
ATOM 2315 C CA . VAL B 1 112 ? 7.629 9.719 -14.633 1 94.81 112 VAL B CA 1
ATOM 2316 C C . VAL B 1 112 ? 7.125 10.422 -15.898 1 94.81 112 VAL B C 1
ATOM 2318 O O . VAL B 1 112 ? 7.656 10.203 -16.984 1 94.81 112 VAL B O 1
ATOM 2321 N N . VAL B 1 113 ? 6.027 11.148 -15.719 1 95 113 VAL B N 1
ATOM 2322 C CA . VAL B 1 113 ? 5.461 11.977 -16.781 1 95 113 VAL B CA 1
ATOM 2323 C C . VAL B 1 113 ? 5.477 13.445 -16.359 1 95 113 VAL B C 1
ATOM 2325 O O . VAL B 1 113 ? 4.855 13.812 -15.359 1 95 113 VAL B O 1
ATOM 2328 N N . LEU B 1 114 ? 6.172 14.32 -17.094 1 93.62 114 LEU B N 1
ATOM 2329 C CA . LEU B 1 114 ? 6.293 15.75 -16.828 1 93.62 114 LEU B CA 1
ATOM 2330 C C . LEU B 1 114 ? 6.773 15.984 -15.391 1 93.62 114 LEU B C 1
ATOM 2332 O O . LEU B 1 114 ? 6.188 16.797 -14.664 1 93.62 114 LEU B O 1
ATOM 2336 N N . GLY B 1 115 ? 7.688 15.141 -14.938 1 92.31 115 GLY B N 1
ATOM 2337 C CA . GLY B 1 115 ? 8.352 15.312 -13.656 1 92.31 115 GLY B CA 1
ATOM 2338 C C . GLY B 1 115 ? 7.578 14.727 -12.492 1 92.31 115 GLY B C 1
ATOM 2339 O O . GLY B 1 115 ? 8.031 14.781 -11.344 1 92.31 115 GLY B O 1
ATOM 2340 N N . GLN B 1 116 ? 6.391 14.148 -12.797 1 94 116 GLN B N 1
ATOM 2341 C CA . GLN B 1 116 ? 5.559 13.57 -11.742 1 94 116 GLN B CA 1
ATOM 2342 C C . GLN B 1 116 ? 5.535 12.047 -11.844 1 94 116 GLN B C 1
ATOM 2344 O O . GLN B 1 116 ? 5.484 11.492 -12.945 1 94 116 GLN B O 1
ATOM 2349 N N . TYR B 1 117 ? 5.633 11.406 -10.734 1 96.88 117 TYR B N 1
ATOM 2350 C CA . TYR B 1 117 ? 5.438 9.961 -10.703 1 96.88 117 TYR B CA 1
ATOM 2351 C C . TYR B 1 117 ? 3.977 9.602 -10.961 1 96.88 117 TYR B C 1
ATOM 2353 O O . TYR B 1 117 ? 3.072 10.227 -10.398 1 96.88 117 TYR B O 1
ATOM 2361 N N . VAL B 1 118 ? 3.793 8.578 -11.773 1 96.38 118 VAL B N 1
ATOM 2362 C CA . VAL B 1 118 ? 2.424 8.188 -12.094 1 96.38 118 VAL B CA 1
ATOM 2363 C C . VAL B 1 118 ? 2.291 6.664 -12.008 1 96.38 118 VAL B C 1
ATOM 2365 O O . VAL B 1 118 ? 3.291 5.945 -12.047 1 96.38 118 VAL B O 1
ATOM 2368 N N . GLN B 1 119 ? 1.052 6.215 -11.836 1 96.19 119 GLN B N 1
ATOM 2369 C CA . GLN B 1 119 ? 0.773 4.789 -11.93 1 96.19 119 GLN B CA 1
ATOM 2370 C C . GLN B 1 119 ? 0.86 4.309 -13.375 1 96.19 119 GLN B C 1
ATOM 2372 O O . GLN B 1 119 ? 0.381 4.984 -14.289 1 96.19 119 GLN B O 1
ATOM 2377 N N . PRO B 1 120 ? 1.512 3.195 -13.602 1 96.69 120 PRO B N 1
ATOM 2378 C CA . PRO B 1 120 ? 1.511 2.678 -14.977 1 96.69 120 PRO B CA 1
ATOM 2379 C C . PRO B 1 120 ? 0.12 2.266 -15.453 1 96.69 120 PRO B C 1
ATOM 2381 O O . PRO B 1 120 ? -0.647 1.673 -14.688 1 96.69 120 PRO B O 1
ATOM 2384 N N . PRO B 1 121 ? -0.286 2.637 -16.656 1 96.38 121 PRO B N 1
ATOM 2385 C CA . PRO B 1 121 ? -1.571 2.166 -17.188 1 96.38 121 PRO B CA 1
ATOM 2386 C C . PRO B 1 121 ? -1.597 0.658 -17.406 1 96.38 121 PRO B C 1
ATOM 2388 O O . PRO B 1 121 ? -0.542 0.02 -17.469 1 96.38 121 PRO B O 1
ATOM 2391 N N . ALA B 1 122 ? -2.73 0.151 -17.562 1 97 122 ALA B N 1
ATOM 2392 C CA . ALA B 1 122 ? -2.924 -1.287 -17.719 1 97 122 ALA B CA 1
ATOM 2393 C C . ALA B 1 122 ? -2.137 -1.811 -18.922 1 97 122 ALA B C 1
ATOM 2395 O O . ALA B 1 122 ? -1.621 -2.932 -18.891 1 97 122 ALA B O 1
ATOM 2396 N N . ARG B 1 123 ? -2.043 -1.079 -19.938 1 96.94 123 ARG B N 1
ATOM 2397 C CA . ARG B 1 123 ? -1.311 -1.476 -21.125 1 96.94 123 ARG B CA 1
ATOM 2398 C C . ARG B 1 123 ? 0.158 -1.735 -20.812 1 96.94 123 ARG B C 1
ATOM 2400 O O . ARG B 1 123 ? 0.733 -2.723 -21.281 1 96.94 123 ARG B O 1
ATOM 2407 N N . ASP B 1 124 ? 0.768 -0.856 -20.078 1 96.5 124 ASP B N 1
ATOM 2408 C CA . ASP B 1 124 ? 2.176 -1.009 -19.719 1 96.5 124 ASP B CA 1
ATOM 2409 C C . ASP B 1 124 ? 2.389 -2.219 -18.812 1 96.5 124 ASP B C 1
ATOM 2411 O O . ASP B 1 124 ? 3.377 -2.941 -18.953 1 96.5 124 ASP B O 1
ATOM 2415 N N . LEU B 1 125 ? 1.433 -2.453 -17.906 1 96.31 125 LEU B N 1
ATOM 2416 C CA . LEU B 1 125 ? 1.524 -3.578 -16.984 1 96.31 125 LEU B CA 1
ATOM 2417 C C . LEU B 1 125 ? 1.376 -4.902 -17.734 1 96.31 125 LEU B C 1
ATOM 2419 O O . LEU B 1 125 ? 1.855 -5.938 -17.266 1 96.31 125 LEU B O 1
ATOM 2423 N N . ALA B 1 126 ? 0.746 -4.867 -18.875 1 96.06 126 ALA B N 1
ATOM 2424 C CA . ALA B 1 126 ? 0.591 -6.07 -19.703 1 96.06 126 ALA B CA 1
ATOM 2425 C C . ALA B 1 126 ? 1.876 -6.383 -20.453 1 96.06 126 ALA B C 1
ATOM 2427 O O . ALA B 1 126 ? 2.111 -7.531 -20.844 1 96.06 126 ALA B O 1
ATOM 2428 N N . ARG B 1 127 ? 2.723 -5.375 -20.641 1 93.81 127 ARG B N 1
ATOM 2429 C CA . ARG B 1 127 ? 3.857 -5.516 -21.547 1 93.81 127 ARG B CA 1
ATOM 2430 C C . ARG B 1 127 ? 5.137 -5.828 -20.781 1 93.81 127 ARG B C 1
ATOM 2432 O O . ARG B 1 127 ? 6.055 -6.445 -21.328 1 93.81 127 ARG B O 1
ATOM 2439 N N . ALA B 1 128 ? 5.188 -5.355 -19.578 1 94.62 128 ALA B N 1
ATOM 2440 C CA . ALA B 1 128 ? 6.441 -5.52 -18.844 1 94.62 128 ALA B CA 1
ATOM 2441 C C . ALA B 1 128 ? 6.188 -5.574 -17.344 1 94.62 128 ALA B C 1
ATOM 2443 O O . ALA B 1 128 ? 5.211 -5.004 -16.859 1 94.62 128 ALA B O 1
ATOM 2444 N N . PRO B 1 129 ? 7.074 -6.285 -16.641 1 95.81 129 PRO B N 1
ATOM 2445 C CA . PRO B 1 129 ? 6.973 -6.281 -15.18 1 95.81 129 PRO B CA 1
ATOM 2446 C C . PRO B 1 129 ? 7.398 -4.949 -14.562 1 95.81 129 PRO B C 1
ATOM 2448 O O . PRO B 1 129 ? 8.32 -4.305 -15.062 1 95.81 129 PRO B O 1
ATOM 2451 N N . HIS B 1 130 ? 6.734 -4.516 -13.547 1 96.88 130 HIS B N 1
ATOM 2452 C CA . HIS B 1 130 ? 7.016 -3.293 -12.805 1 96.88 130 HIS B CA 1
ATOM 2453 C C . HIS B 1 130 ? 7.312 -3.596 -11.344 1 96.88 130 HIS B C 1
ATOM 2455 O O . HIS B 1 130 ? 6.645 -4.43 -10.727 1 96.88 130 HIS B O 1
ATOM 2461 N N . ALA B 1 131 ? 8.328 -3.043 -10.836 1 96.56 131 ALA B N 1
ATOM 2462 C CA . ALA B 1 131 ? 8.664 -3.018 -9.406 1 96.56 131 ALA B CA 1
ATOM 2463 C C . ALA B 1 131 ? 8.75 -1.586 -8.891 1 96.56 131 ALA B C 1
ATOM 2465 O O . ALA B 1 131 ? 9.656 -0.838 -9.258 1 96.56 131 ALA B O 1
ATOM 2466 N N . ARG B 1 132 ? 7.797 -1.229 -8.023 1 98.06 132 ARG B N 1
ATOM 2467 C CA . ARG B 1 132 ? 7.707 0.149 -7.551 1 98.06 132 ARG B CA 1
ATOM 2468 C C . ARG B 1 132 ? 7.828 0.218 -6.031 1 98.06 132 ARG B C 1
ATOM 2470 O O . ARG B 1 132 ? 6.984 -0.32 -5.312 1 98.06 132 ARG B O 1
ATOM 2477 N N . ALA B 1 133 ? 8.844 0.843 -5.605 1 98.19 133 ALA B N 1
ATOM 2478 C CA . ALA B 1 133 ? 9.148 0.905 -4.18 1 98.19 133 ALA B CA 1
ATOM 2479 C C . ALA B 1 133 ? 8.461 2.098 -3.521 1 98.19 133 ALA B C 1
ATOM 2481 O O . ALA B 1 133 ? 8.383 3.18 -4.109 1 98.19 133 ALA B O 1
ATOM 2482 N N . THR B 1 134 ? 7.953 1.86 -2.334 1 98.56 134 THR B N 1
ATOM 2483 C CA . THR B 1 134 ? 7.355 2.914 -1.521 1 98.56 134 THR B CA 1
ATOM 2484 C C . THR B 1 134 ? 7.777 2.777 -0.062 1 98.56 134 THR B C 1
ATOM 2486 O O . THR B 1 134 ? 8.266 1.724 0.354 1 98.56 134 THR B O 1
ATOM 2489 N N . LEU B 1 135 ? 7.672 3.822 0.616 1 98.25 135 LEU B N 1
ATOM 2490 C CA . LEU B 1 135 ? 7.926 3.91 2.051 1 98.25 135 LEU B CA 1
ATOM 2491 C C . LEU B 1 135 ? 6.684 4.402 2.791 1 98.25 135 LEU B C 1
ATOM 2493 O O . LEU B 1 135 ? 6.199 5.504 2.529 1 98.25 135 LEU B O 1
ATOM 2497 N N . LEU B 1 136 ? 6.145 3.539 3.656 1 98.69 136 LEU B N 1
ATOM 2498 C CA . LEU B 1 136 ? 5.055 3.967 4.527 1 98.69 136 LEU B CA 1
ATOM 2499 C C . LEU B 1 136 ? 5.594 4.598 5.805 1 98.69 136 LEU B C 1
ATOM 2501 O O . LEU B 1 136 ? 6.266 3.93 6.594 1 98.69 136 LEU B O 1
ATOM 2505 N N . VAL B 1 137 ? 5.301 5.836 5.973 1 97.75 137 VAL B N 1
ATOM 2506 C CA . VAL B 1 137 ? 5.719 6.59 7.148 1 97.75 137 VAL B CA 1
ATOM 2507 C C . VAL B 1 137 ? 4.527 6.773 8.094 1 97.75 137 VAL B C 1
ATOM 2509 O O . VAL B 1 137 ? 3.504 7.34 7.703 1 97.75 137 VAL B O 1
ATOM 2512 N N . GLU B 1 138 ? 4.625 6.27 9.266 1 98.06 138 GLU B N 1
ATOM 2513 C CA . GLU B 1 138 ? 3.65 6.484 10.328 1 98.06 138 GLU B CA 1
ATOM 2514 C C . GLU B 1 138 ? 4.316 7.059 11.578 1 98.06 138 GLU B C 1
ATOM 2516 O O . GLU B 1 138 ? 5.285 6.492 12.086 1 98.06 138 GLU B O 1
ATOM 2521 N N . ALA B 1 139 ? 3.824 8.164 12.031 1 96.94 139 ALA B N 1
ATOM 2522 C CA . ALA B 1 139 ? 4.473 8.844 13.148 1 96.94 139 ALA B CA 1
ATOM 2523 C C . ALA B 1 139 ? 3.465 9.664 13.953 1 96.94 139 ALA B C 1
ATOM 2525 O O . ALA B 1 139 ? 2.51 10.203 13.391 1 96.94 139 ALA B O 1
ATOM 2526 N N . PRO B 1 140 ? 3.711 9.734 15.219 1 97.06 140 PRO B N 1
ATOM 2527 C CA . PRO B 1 140 ? 2.9 10.664 16 1 97.06 140 PRO B CA 1
ATOM 2528 C C . PRO B 1 140 ? 3.199 12.125 15.672 1 97.06 140 PRO B C 1
ATOM 2530 O O . PRO B 1 140 ? 4.348 12.477 15.375 1 97.06 140 PRO B O 1
ATOM 2533 N N . LEU B 1 141 ? 2.188 12.883 15.664 1 97.44 141 LEU B N 1
ATOM 2534 C CA . LEU B 1 141 ? 2.32 14.328 15.477 1 97.44 141 LEU B CA 1
ATOM 2535 C C . LEU B 1 141 ? 1.981 15.078 16.75 1 97.44 141 LEU B C 1
ATOM 2537 O O . LEU B 1 141 ? 1.056 14.695 17.484 1 97.44 141 LEU B O 1
ATOM 2541 N N . PRO B 1 142 ? 2.723 16.156 17.031 1 96.25 142 PRO B N 1
ATOM 2542 C CA . PRO B 1 142 ? 2.35 17 18.172 1 96.25 142 PRO B CA 1
ATOM 2543 C C . PRO B 1 142 ? 1.009 17.703 17.969 1 96.25 142 PRO B C 1
ATOM 2545 O O . PRO B 1 142 ? 0.6 17.953 16.828 1 96.25 142 PRO B O 1
ATOM 2548 N N . LEU B 1 143 ? 0.397 18.031 19.031 1 96.19 143 LEU B N 1
ATOM 2549 C CA . LEU B 1 143 ? -0.891 18.703 18.984 1 96.19 143 LEU B CA 1
ATOM 2550 C C . LEU B 1 143 ? -0.71 20.219 19.109 1 96.19 143 LEU B C 1
ATOM 2552 O O . LEU B 1 143 ? -1.657 20.984 18.906 1 96.19 143 LEU B O 1
ATOM 2556 N N . ASP B 1 144 ? 0.508 20.516 19.328 1 93.88 144 ASP B N 1
ATOM 2557 C CA . ASP B 1 144 ? 0.802 21.922 19.594 1 93.88 144 ASP B CA 1
ATOM 2558 C C . ASP B 1 144 ? 0.384 22.797 18.406 1 93.88 144 ASP B C 1
ATOM 2560 O O . ASP B 1 144 ? 0.759 22.531 17.266 1 93.88 144 ASP B O 1
ATOM 2564 N N . GLY B 1 145 ? -0.429 23.75 18.75 1 94.5 145 GLY B N 1
ATOM 2565 C CA . GLY B 1 145 ? -0.832 24.734 17.75 1 94.5 145 GLY B CA 1
ATOM 2566 C C . GLY B 1 145 ? -2.156 24.391 17.094 1 94.5 145 GLY B C 1
ATOM 2567 O O . GLY B 1 145 ? -2.725 25.219 16.375 1 94.5 145 GLY B O 1
ATOM 2568 N N . LEU B 1 146 ? -2.674 23.188 17.328 1 96.31 146 LEU B N 1
ATOM 2569 C CA . LEU B 1 146 ? -3.975 22.828 16.766 1 96.31 146 LEU B CA 1
ATOM 2570 C C . LEU B 1 146 ? -5.09 23.609 17.453 1 96.31 146 LEU B C 1
ATOM 2572 O O . LEU B 1 146 ? -5.066 23.766 18.672 1 96.31 146 LEU B O 1
ATOM 2576 N N . PRO B 1 147 ? -5.973 24.078 16.641 1 94.44 147 PRO B N 1
ATOM 2577 C CA . PRO B 1 147 ? -7.121 24.734 17.281 1 94.44 147 PRO B CA 1
ATOM 2578 C C . PRO B 1 147 ? -8.016 23.75 18.047 1 94.44 147 PRO B C 1
ATOM 2580 O O . PRO B 1 147 ? -8.086 22.578 17.688 1 94.44 147 PRO B O 1
ATOM 2583 N N . ALA B 1 148 ? -8.656 24.328 19.062 1 91 148 ALA B N 1
ATOM 2584 C CA . ALA B 1 148 ? -9.68 23.531 19.719 1 91 148 ALA B CA 1
ATOM 2585 C C . ALA B 1 148 ? -10.828 23.203 18.766 1 91 148 ALA B C 1
ATOM 2587 O O . ALA B 1 148 ? -11.125 23.969 17.859 1 91 148 ALA B O 1
ATOM 2588 N N . ALA B 1 149 ? -11.398 22.047 18.984 1 89.19 149 ALA B N 1
ATOM 2589 C CA . ALA B 1 149 ? -12.578 21.688 18.188 1 89.19 149 ALA B CA 1
ATOM 2590 C C . ALA B 1 149 ? -13.719 22.672 18.453 1 89.19 149 ALA B C 1
ATOM 2592 O O . ALA B 1 149 ? -13.945 23.078 19.594 1 89.19 149 ALA B O 1
ATOM 2593 N N . PRO B 1 150 ? -14.352 22.984 17.359 1 89.31 150 PRO B N 1
ATOM 2594 C CA . PRO B 1 150 ? -15.508 23.859 17.547 1 89.31 150 PRO B CA 1
ATOM 2595 C C . PRO B 1 150 ? -16.562 23.25 18.453 1 89.31 150 PRO B C 1
ATOM 2597 O O . PRO B 1 150 ? -16.781 22.031 18.438 1 89.31 150 PRO B O 1
ATOM 2600 N N . GLU B 1 151 ? -17.234 24.094 19.219 1 87.5 151 GLU B N 1
ATOM 2601 C CA . GLU B 1 151 ? -18.25 23.625 20.172 1 87.5 151 GLU B CA 1
ATOM 2602 C C . GLU B 1 151 ? -19.609 23.5 19.5 1 87.5 151 GLU B C 1
ATOM 2604 O O . GLU B 1 151 ? -20.5 22.797 20.016 1 87.5 151 GLU B O 1
ATOM 2609 N N . SER B 1 152 ? -19.734 24.312 18.469 1 82 152 SER B N 1
ATOM 2610 C CA . SER B 1 152 ? -21 24.25 17.75 1 82 152 SER B CA 1
ATOM 2611 C C . SER B 1 152 ? -20.797 24.469 16.25 1 82 152 SER B C 1
ATOM 2613 O O . SER B 1 152 ? -19.734 24.953 15.828 1 82 152 SER B O 1
ATOM 2615 N N . GLU B 1 153 ? -21.781 24.016 15.492 1 71.81 153 GLU B N 1
ATOM 2616 C CA . GLU B 1 153 ? -21.734 24.203 14.047 1 71.81 153 GLU B CA 1
ATOM 2617 C C . GLU B 1 153 ? -21.719 25.672 13.68 1 71.81 153 GLU B C 1
ATOM 2619 O O . GLU B 1 153 ? -21.344 26.047 12.562 1 71.81 153 GLU B O 1
ATOM 2624 N N . LYS B 1 154 ? -22.219 26.391 14.672 1 70.94 154 LYS B N 1
ATOM 2625 C CA . LYS B 1 154 ? -22.297 27.828 14.453 1 70.94 154 LYS B CA 1
ATOM 2626 C C . LYS B 1 154 ? -20.922 28.469 14.516 1 70.94 154 LYS B C 1
ATOM 2628 O O . LYS B 1 154 ? -20.734 29.594 14.039 1 70.94 154 LYS B O 1
ATOM 2633 N N . ASP B 1 155 ? -20.031 27.75 15.062 1 75.38 155 ASP B N 1
ATOM 2634 C CA . ASP B 1 155 ? -18.656 28.234 15.141 1 75.38 155 ASP B CA 1
ATOM 2635 C C . ASP B 1 155 ? -18.031 28.297 13.758 1 75.38 155 ASP B C 1
ATOM 2637 O O . ASP B 1 155 ? -18.531 27.688 12.805 1 75.38 155 ASP B O 1
ATOM 2641 N N . ASP B 1 156 ? -17.078 29.156 13.578 1 86.12 156 ASP B N 1
ATOM 2642 C CA . ASP B 1 156 ? -16.391 29.344 12.297 1 86.12 156 ASP B CA 1
ATOM 2643 C C . ASP B 1 156 ? -15.562 28.109 11.938 1 86.12 156 ASP B C 1
ATOM 2645 O O . ASP B 1 156 ? -14.336 28.125 12.07 1 86.12 156 ASP B O 1
ATOM 2649 N N . LEU B 1 157 ? -16.234 27.094 11.422 1 91.38 157 LEU B N 1
ATOM 2650 C CA . LEU B 1 157 ? -15.664 25.797 11.031 1 91.38 157 LEU B CA 1
ATOM 2651 C C . LEU B 1 157 ? -14.539 25.984 10.016 1 91.38 157 LEU B C 1
ATOM 2653 O O . LEU B 1 157 ? -13.469 25.391 10.156 1 91.38 157 LEU B O 1
ATOM 2657 N N . ALA B 1 158 ? -14.781 26.875 9.125 1 93.25 158 ALA B N 1
ATOM 2658 C CA . ALA B 1 158 ? -13.844 27.078 8.023 1 93.25 158 ALA B CA 1
ATOM 2659 C C . ALA B 1 158 ? -12.523 27.656 8.531 1 93.25 158 ALA B C 1
ATOM 2661 O O . ALA B 1 158 ? -11.445 27.234 8.117 1 93.25 158 ALA B O 1
ATOM 2662 N N . THR B 1 159 ? -12.648 28.641 9.414 1 93.75 159 THR B N 1
ATOM 2663 C CA . THR B 1 159 ? -11.453 29.266 9.969 1 93.75 159 THR B CA 1
ATOM 2664 C C . THR B 1 159 ? -10.656 28.266 10.797 1 93.75 159 THR B C 1
ATOM 2666 O O . THR B 1 159 ? -9.438 28.172 10.672 1 93.75 159 THR B O 1
ATOM 2669 N N . ALA B 1 160 ? -11.312 27.5 11.625 1 95.12 160 ALA B N 1
ATOM 2670 C CA . ALA B 1 160 ? -10.656 26.484 12.438 1 95.12 160 ALA B CA 1
ATOM 2671 C C . ALA B 1 160 ? -10.008 25.422 11.57 1 95.12 160 ALA B C 1
ATOM 2673 O O . ALA B 1 160 ? -8.891 24.984 11.844 1 95.12 160 ALA B O 1
ATOM 2674 N N . ALA B 1 161 ? -10.719 25.016 10.57 1 96.38 161 ALA B N 1
ATOM 2675 C CA . ALA B 1 161 ? -10.203 24 9.656 1 96.38 161 ALA B CA 1
ATOM 2676 C C . ALA B 1 161 ? -8.945 24.5 8.945 1 96.38 161 ALA B C 1
ATOM 2678 O O . ALA B 1 161 ? -7.957 23.766 8.828 1 96.38 161 ALA B O 1
ATOM 2679 N N . THR B 1 162 ? -9 25.734 8.477 1 96.06 162 THR B N 1
ATOM 2680 C CA . THR B 1 162 ? -7.848 26.328 7.805 1 96.06 162 THR B CA 1
ATOM 2681 C C . THR B 1 162 ? -6.641 26.375 8.742 1 96.06 162 THR B C 1
ATOM 2683 O O . THR B 1 162 ? -5.523 26.047 8.328 1 96.06 162 THR B O 1
ATOM 2686 N N . ARG B 1 163 ? -6.875 26.734 9.938 1 96.69 163 ARG B N 1
ATOM 2687 C CA . ARG B 1 163 ? -5.797 26.781 10.922 1 96.69 163 ARG B CA 1
ATOM 2688 C C . ARG B 1 163 ? -5.25 25.391 11.195 1 96.69 163 ARG B C 1
ATOM 2690 O O . ARG B 1 163 ? -4.035 25.203 11.281 1 96.69 163 ARG B O 1
ATOM 2697 N N . ALA B 1 164 ? -6.152 24.438 11.367 1 98 164 ALA B N 1
ATOM 2698 C CA . ALA B 1 164 ? -5.73 23.062 11.609 1 98 164 ALA B CA 1
ATOM 2699 C C . ALA B 1 164 ? -4.84 22.547 10.477 1 98 164 ALA B C 1
ATOM 2701 O O . ALA B 1 164 ? -3.777 21.969 10.727 1 98 164 ALA B O 1
ATOM 2702 N N . VAL B 1 165 ? -5.258 22.781 9.258 1 98.38 165 VAL B N 1
ATOM 2703 C CA . VAL B 1 165 ? -4.504 22.312 8.102 1 98.38 165 VAL B CA 1
ATOM 2704 C C . VAL B 1 165 ? -3.139 23 8.062 1 98.38 165 VAL B C 1
ATOM 2706 O O . VAL B 1 165 ? -2.125 22.359 7.758 1 98.38 165 VAL B O 1
ATOM 2709 N N . THR B 1 166 ? -3.1 24.312 8.383 1 98.12 166 THR B N 1
ATOM 2710 C CA . THR B 1 166 ? -1.842 25.047 8.414 1 98.12 166 THR B CA 1
ATOM 2711 C C . THR B 1 166 ? -0.87 24.422 9.406 1 98.12 166 THR B C 1
ATOM 2713 O O . THR B 1 166 ? 0.308 24.234 9.102 1 98.12 166 THR B O 1
ATOM 2716 N N . VAL B 1 167 ? -1.328 24.078 10.547 1 98.38 167 VAL B N 1
ATOM 2717 C CA . VAL B 1 167 ? -0.504 23.469 11.586 1 98.38 167 VAL B CA 1
ATOM 2718 C C . VAL B 1 167 ? -0.028 22.094 11.109 1 98.38 167 VAL B C 1
ATOM 2720 O O . VAL B 1 167 ? 1.148 21.75 11.258 1 98.38 167 VAL B O 1
ATOM 2723 N N . LEU B 1 168 ? -0.92 21.297 10.523 1 98.5 168 LEU B N 1
ATOM 2724 C CA . LEU B 1 168 ? -0.574 19.953 10.055 1 98.5 168 LEU B CA 1
ATOM 2725 C C . LEU B 1 168 ? 0.482 20.016 8.961 1 98.5 168 LEU B C 1
ATOM 2727 O O . LEU B 1 168 ? 1.406 19.203 8.93 1 98.5 168 LEU B O 1
ATOM 2731 N N . VAL B 1 169 ? 0.354 20.984 8.062 1 98.5 169 VAL B N 1
ATOM 2732 C CA . VAL B 1 169 ? 1.349 21.156 7.012 1 98.5 169 VAL B CA 1
ATOM 2733 C C . VAL B 1 169 ? 2.717 21.438 7.633 1 98.5 169 VAL B C 1
ATOM 2735 O O . VAL B 1 169 ? 3.721 20.844 7.223 1 98.5 169 VAL B O 1
ATOM 2738 N N . ARG B 1 170 ? 2.742 22.266 8.625 1 97.88 170 ARG B N 1
ATOM 2739 C CA . ARG B 1 170 ? 3.99 22.594 9.312 1 97.88 170 ARG B CA 1
ATOM 2740 C C . ARG B 1 170 ? 4.586 21.344 9.977 1 97.88 170 ARG B C 1
ATOM 2742 O O . ARG B 1 170 ? 5.773 21.062 9.797 1 97.88 170 ARG B O 1
ATOM 2749 N N . GLU B 1 171 ? 3.793 20.641 10.68 1 97.06 171 GLU B N 1
ATOM 2750 C CA . GLU B 1 171 ? 4.273 19.469 11.406 1 97.06 171 GLU B CA 1
ATOM 2751 C C . GLU B 1 171 ? 4.711 18.375 10.445 1 97.06 171 GLU B C 1
ATOM 2753 O O . GLU B 1 171 ? 5.719 17.703 10.688 1 97.06 171 GLU B O 1
ATOM 2758 N N . LEU B 1 172 ? 3.973 18.172 9.414 1 97.69 172 LEU B N 1
ATOM 2759 C CA . LEU B 1 172 ? 4.324 17.156 8.422 1 97.69 172 LEU B CA 1
ATOM 2760 C C . LEU B 1 172 ? 5.625 17.516 7.715 1 97.69 172 LEU B C 1
ATOM 2762 O O . LEU B 1 172 ? 6.445 16.641 7.43 1 97.69 172 LEU B O 1
ATOM 2766 N N . ASN B 1 173 ? 5.785 18.766 7.422 1 97.38 173 ASN B N 1
ATOM 2767 C CA . ASN B 1 173 ? 7.043 19.188 6.812 1 97.38 173 ASN B CA 1
ATOM 2768 C C . ASN B 1 173 ? 8.219 18.984 7.758 1 97.38 173 ASN B C 1
ATOM 2770 O O . ASN B 1 173 ? 9.289 18.547 7.34 1 97.38 173 ASN B O 1
ATOM 2774 N N . THR B 1 174 ? 8.008 19.375 8.984 1 94.44 174 THR B N 1
ATOM 2775 C CA . THR B 1 174 ? 9.055 19.156 9.977 1 94.44 174 THR B CA 1
ATOM 2776 C C . THR B 1 174 ? 9.438 17.672 10.023 1 94.44 174 THR B C 1
ATOM 2778 O O . THR B 1 174 ? 10.617 17.344 10.094 1 94.44 174 THR B O 1
ATOM 2781 N N . LEU B 1 175 ? 8.508 16.812 9.953 1 94 175 LEU B N 1
ATOM 2782 C CA . LEU B 1 175 ? 8.695 15.375 10.055 1 94 175 LEU B CA 1
ATOM 2783 C C . LEU B 1 175 ? 9.359 14.82 8.805 1 94 175 LEU B C 1
ATOM 2785 O O . LEU B 1 175 ? 10.273 13.992 8.898 1 94 175 LEU B O 1
ATOM 2789 N N . LEU B 1 176 ? 8.93 15.289 7.609 1 95.44 176 LEU B N 1
ATOM 2790 C CA . LEU B 1 176 ? 9.211 14.539 6.387 1 95.44 176 LEU B CA 1
ATOM 2791 C C . LEU B 1 176 ? 10.289 15.234 5.559 1 95.44 176 LEU B C 1
ATOM 2793 O O . LEU B 1 176 ? 10.922 14.609 4.703 1 95.44 176 LEU B O 1
ATOM 2797 N N . ALA B 1 177 ? 10.461 16.516 5.695 1 95 177 ALA B N 1
ATOM 2798 C CA . ALA B 1 177 ? 11.352 17.281 4.82 1 95 177 ALA B CA 1
ATOM 2799 C C . ALA B 1 177 ? 12.75 16.672 4.797 1 95 177 ALA B C 1
ATOM 2801 O O . ALA B 1 177 ? 13.32 16.453 3.727 1 95 177 ALA B O 1
ATOM 2802 N N . PRO B 1 178 ? 13.352 16.359 5.984 1 92.31 178 PRO B N 1
ATOM 2803 C CA . PRO B 1 178 ? 14.68 15.75 5.941 1 92.31 178 PRO B CA 1
ATOM 2804 C C . PRO B 1 178 ? 14.711 14.43 5.184 1 92.31 178 PRO B C 1
ATOM 2806 O O . PRO B 1 178 ? 15.664 14.148 4.449 1 92.31 178 PRO B O 1
ATOM 2809 N N . MET B 1 179 ? 13.688 13.641 5.316 1 92.62 179 MET B N 1
ATOM 2810 C CA . MET B 1 179 ? 13.586 12.336 4.656 1 92.62 179 MET B CA 1
ATOM 2811 C C . MET B 1 179 ? 13.477 12.508 3.143 1 92.62 179 MET B C 1
ATOM 2813 O O . MET B 1 179 ? 14.203 11.852 2.389 1 92.62 179 MET B O 1
ATOM 2817 N N . VAL B 1 180 ? 12.617 13.383 2.715 1 95.25 180 VAL B N 1
ATOM 2818 C CA . VAL B 1 180 ? 12.391 13.586 1.288 1 95.25 180 VAL B CA 1
ATOM 2819 C C . VAL B 1 180 ? 13.633 14.195 0.649 1 95.25 180 VAL B C 1
ATOM 2821 O O . VAL B 1 180 ? 14 13.844 -0.477 1 95.25 180 VAL B O 1
ATOM 2824 N N . ARG B 1 181 ? 14.273 15.047 1.386 1 92.75 181 ARG B N 1
ATOM 2825 C CA . ARG B 1 181 ? 15.523 15.609 0.891 1 92.75 181 ARG B CA 1
ATOM 2826 C C . ARG B 1 181 ? 16.547 14.516 0.611 1 92.75 181 ARG B C 1
ATOM 2828 O O . ARG B 1 181 ? 17.25 14.562 -0.398 1 92.75 181 ARG B O 1
ATOM 2835 N N . GLN B 1 182 ? 16.625 13.547 1.469 1 91.5 182 GLN B N 1
ATOM 2836 C CA . GLN B 1 182 ? 17.578 12.445 1.314 1 91.5 182 GLN B CA 1
ATOM 2837 C C . GLN B 1 182 ? 17.203 11.57 0.121 1 91.5 182 GLN B C 1
ATOM 2839 O O . GLN B 1 182 ? 18.078 10.969 -0.505 1 91.5 182 GLN B O 1
ATOM 2844 N N . LEU B 1 183 ? 15.914 11.492 -0.169 1 92.81 183 LEU B N 1
ATOM 2845 C CA . LEU B 1 183 ? 15.438 10.617 -1.236 1 92.81 183 LEU B CA 1
ATOM 2846 C C . LEU B 1 183 ? 15.648 11.266 -2.60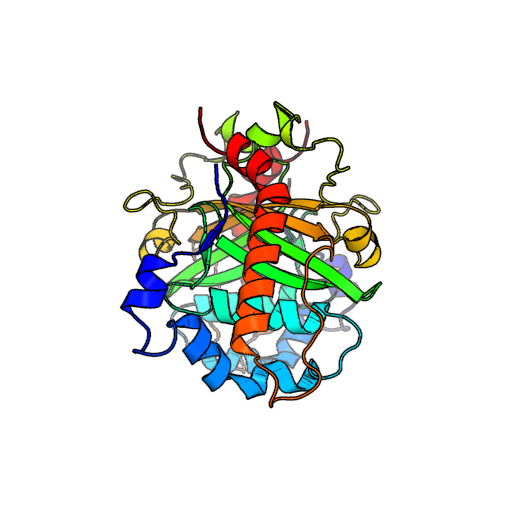2 1 92.81 183 LEU B C 1
ATOM 2848 O O . LEU B 1 183 ? 15.594 10.586 -3.629 1 92.81 183 LEU B O 1
ATOM 2852 N N . GLU B 1 184 ? 15.789 12.539 -2.582 1 89.44 184 GLU B N 1
ATOM 2853 C CA . GLU B 1 184 ? 16 13.25 -3.838 1 89.44 184 GLU B CA 1
ATOM 2854 C C . GLU B 1 184 ? 17.469 13.148 -4.277 1 89.44 184 GLU B C 1
ATOM 2856 O O . GLU B 1 184 ? 18.375 13.195 -3.445 1 89.44 184 GLU B O 1
ATOM 2861 N N . PRO B 1 185 ? 17.547 12.734 -5.574 1 75.44 185 PRO B N 1
ATOM 2862 C CA . PRO B 1 185 ? 18.922 12.656 -6.059 1 75.44 185 PRO B CA 1
ATOM 2863 C C . PRO B 1 185 ? 19.688 13.969 -5.871 1 75.44 185 PRO B C 1
ATOM 2865 O O . PRO B 1 185 ? 19.094 15.047 -5.883 1 75.44 185 PRO B O 1
ATOM 2868 N N . ALA B 1 186 ? 21 13.883 -5.484 1 59.34 186 ALA B N 1
ATOM 2869 C CA . ALA B 1 186 ? 21.875 15.055 -5.445 1 59.34 186 ALA B CA 1
ATOM 2870 C C . ALA B 1 186 ? 21.875 15.789 -6.785 1 59.34 186 ALA B C 1
ATOM 2872 O O . ALA B 1 186 ? 21.75 15.164 -7.84 1 59.34 186 ALA B O 1
#